Protein AF-A0A6N2HSK6-F1 (afdb_monomer)

Radius of gyration: 40.06 Å; Cα contacts (8 Å, |Δi|>4): 128; chains: 1; bounding box: 129×83×90 Å

Solvent-accessible surface area (backbone atoms only — not comparable to full-atom values): 16349 Å² total; per-residue (Å²): 141,87,81,86,83,86,85,84,79,81,76,81,76,78,78,82,69,88,73,69,85,69,71,49,75,64,56,44,55,63,48,35,19,61,52,49,49,51,52,48,53,32,46,76,72,72,64,64,46,72,64,60,48,44,55,51,14,59,77,55,75,48,53,51,68,56,52,52,48,38,52,53,47,23,71,75,39,62,76,42,37,70,48,46,83,60,76,79,81,75,73,80,72,75,47,76,51,55,50,51,47,31,48,75,49,36,49,37,62,68,59,46,50,51,51,54,53,51,46,57,69,68,50,74,72,86,73,82,71,77,81,82,82,83,88,82,90,79,92,80,90,81,92,82,92,77,81,95,69,82,79,74,79,75,58,96,58,58,47,96,84,77,55,50,61,81,70,41,78,84,54,85,78,68,73,53,67,70,57,48,56,48,24,54,64,69,73,41,54,71,25,59,51,30,26,32,61,63,34,68,69,43,19,50,76,57,39,85,86,71,66,71,74,93,68,61,103,56,59,67,63,70,61,46,57,63,51,51,50,51,54,50,52,51,53,52,50,52,50,50,52,49,27,65,72,71,71,55,78,88,76,80,79,78,80,84,128

Secondary structure (DSSP, 8-state):
------PPPPPPP--S--------HHHHHHTHHHHHHHHHHHHHTT---HHHHHHHHHHTT--HHHHHHHHHHHHH-GGGGGSTT----------HHHHHHHHHTTT-HHHHHHHHHHHHHHS------PPPPP-----------------PPPPTTB-TTS-BGGGS---SSPPPHHHHHHHHHHHS-HHHHHHHHH-HHHHHTT-TT-------TTHHHHHHHHHHHHHHHHHHHHHHHHHHHHT----PPPPP-

Foldseek 3Di:
DDDDDDDDDDDDDDDDDPPDDLDDLVRLQQVQLVLLVVLVVCVVVVNRDLVSLCVSCVSSVHDSVLSVVQNVVCVVPVVCSRGRPPDPPDADACDPLNLLVCLVVLNPLVVSLVVLVVCLVVDDDPPPDDDDDDDDDDDDDDDDDDDDDPDDDPPPQAGPPGDGNVPRDNDVVRDDSVSSVVNCVVRDDPLSSLCSNPNNVRSVVVVPPPDPDPDPPCPCVVPPPVVVVVVVVVVVVVVVVVCVVVVNDDDDDDDDD

Sequence (257 aa):
MNTTPSHTTPTPASAPGEAGPALDAVSLTALRAPAVRHLFTLRAERRLSRVHVHTTAQCLNVSDRTVWRWLAEATTTPATAAAPGARRTGRFEITPELRVLLAYWHGNASAVHRELLDRARQAPAPAISPSPPADTDTDADASASGPAAPSPRPPRNALPGGAPLAAVPLLDPVPSLATFLRAVRRDLTAGERASYRHGPQAARAHDVFATRPRTWRNEVWEADHVQALLCLARRRADVLFAMLRDGTFYEPRPASS

Structure (mmCIF, N/CA/C/O backbone):
data_AF-A0A6N2HSK6-F1
#
_entry.id   AF-A0A6N2HSK6-F1
#
loop_
_atom_site.group_PDB
_atom_site.id
_atom_site.type_symbol
_atom_site.label_atom_id
_atom_site.label_alt_id
_atom_site.label_comp_id
_atom_site.label_asym_id
_atom_site.label_entity_id
_atom_site.label_seq_id
_atom_site.pdbx_PDB_ins_code
_atom_site.Cartn_x
_atom_site.Cartn_y
_atom_site.Cartn_z
_atom_site.occupancy
_atom_site.B_iso_or_equiv
_atom_site.auth_seq_id
_atom_site.auth_comp_id
_atom_site.auth_asym_id
_atom_site.auth_atom_id
_atom_site.pdbx_PDB_model_num
ATOM 1 N N . MET A 1 1 ? -66.047 54.260 3.297 1.00 39.00 1 MET A N 1
ATOM 2 C CA . MET A 1 1 ? -64.775 53.967 2.595 1.00 39.00 1 MET A CA 1
ATOM 3 C C . MET A 1 1 ? -63.774 54.995 3.109 1.00 39.00 1 MET A C 1
ATOM 5 O O . MET A 1 1 ? -63.995 56.161 2.844 1.00 39.00 1 MET A O 1
ATOM 9 N N . ASN A 1 2 ? -62.797 54.733 3.976 1.00 40.28 2 ASN A N 1
ATOM 10 C CA . ASN A 1 2 ? -62.039 53.525 4.301 1.00 40.28 2 ASN A CA 1
ATOM 11 C C . ASN A 1 2 ? -61.838 53.385 5.821 1.00 40.28 2 ASN A C 1
ATOM 13 O O . ASN A 1 2 ? -61.727 54.381 6.529 1.00 40.28 2 ASN A O 1
ATOM 17 N N . THR A 1 3 ? -61.735 52.139 6.278 1.00 42.41 3 THR A N 1
ATOM 18 C CA . THR A 1 3 ? -61.388 51.720 7.642 1.00 42.41 3 THR A CA 1
ATOM 19 C C . THR A 1 3 ? -60.028 51.023 7.578 1.00 42.41 3 THR A C 1
ATOM 21 O O . THR A 1 3 ? -59.852 50.120 6.764 1.00 42.41 3 THR A O 1
ATOM 24 N N . THR A 1 4 ? -59.075 51.412 8.421 1.00 49.78 4 THR A N 1
ATOM 25 C CA . THR A 1 4 ? -57.925 50.569 8.816 1.00 49.78 4 THR A CA 1
ATOM 26 C C . THR A 1 4 ? -58.343 49.794 10.076 1.00 49.78 4 THR A C 1
ATOM 28 O O . THR A 1 4 ? -59.103 50.375 10.858 1.00 49.78 4 THR A O 1
ATOM 31 N N . PRO A 1 5 ? -57.890 48.542 10.338 1.00 55.75 5 PRO A N 1
ATOM 32 C CA . PRO A 1 5 ? -56.518 48.355 10.835 1.00 55.75 5 PRO A CA 1
ATOM 33 C C . PRO A 1 5 ? -55.848 46.962 10.630 1.00 55.75 5 PRO A C 1
ATOM 35 O O . PRO A 1 5 ? -56.478 45.973 10.277 1.00 55.75 5 PRO A O 1
ATOM 38 N N . SER A 1 6 ? -54.545 46.944 10.944 1.00 40.97 6 SER A N 1
ATOM 39 C CA . SER A 1 6 ? -53.727 45.853 11.515 1.00 40.97 6 SER A CA 1
ATOM 40 C C . SER A 1 6 ? -53.599 44.510 10.783 1.00 40.97 6 SER A C 1
ATOM 42 O O . SER A 1 6 ? -54.477 43.657 10.847 1.00 40.97 6 SER A O 1
ATOM 44 N N . HIS A 1 7 ? -52.406 44.253 10.234 1.00 48.91 7 HIS A N 1
ATOM 45 C CA . HIS A 1 7 ? -51.926 42.896 9.970 1.00 48.91 7 HIS A CA 1
ATOM 46 C C . HIS A 1 7 ? -50.997 42.454 11.109 1.00 48.91 7 HIS A C 1
ATOM 48 O O . HIS A 1 7 ? -49.987 43.088 11.405 1.00 48.91 7 HIS A O 1
ATOM 54 N N . THR A 1 8 ? -51.383 41.366 11.768 1.00 51.91 8 THR A N 1
ATOM 55 C CA . THR A 1 8 ? -50.586 40.624 12.744 1.00 51.91 8 THR A CA 1
ATOM 56 C C . THR A 1 8 ? -49.449 39.901 12.028 1.00 51.91 8 THR A C 1
ATOM 58 O O . THR A 1 8 ? -49.698 39.069 11.158 1.00 51.91 8 THR A O 1
ATOM 61 N N . THR A 1 9 ? -48.205 40.172 12.410 1.00 55.78 9 THR A N 1
ATOM 62 C CA . THR A 1 9 ? -47.055 39.360 11.995 1.00 55.78 9 THR A CA 1
ATOM 63 C C . THR A 1 9 ? -46.974 38.121 12.892 1.00 55.78 9 THR A C 1
ATOM 65 O O . THR A 1 9 ? -46.945 38.279 14.114 1.00 55.78 9 THR A O 1
ATOM 68 N N . PRO A 1 10 ? -46.921 36.892 12.354 1.00 50.53 10 PRO A N 1
ATOM 69 C CA . PRO A 1 10 ? -46.629 35.726 13.168 1.00 50.53 10 PRO A CA 1
ATOM 70 C C . PRO A 1 10 ? -45.135 35.692 13.509 1.00 50.53 10 PRO A C 1
ATOM 72 O O . PRO A 1 10 ? -44.268 35.704 12.636 1.00 50.53 10 PRO A O 1
ATOM 75 N N . THR A 1 11 ? -44.859 35.640 14.808 1.00 55.62 11 THR A N 1
ATOM 76 C CA . THR A 1 11 ? -43.581 35.264 15.415 1.00 55.62 11 THR A CA 1
ATOM 77 C C . THR A 1 11 ? -43.041 33.985 14.764 1.00 55.62 11 THR A C 1
ATOM 79 O O . THR A 1 11 ? -43.758 32.979 14.762 1.00 55.62 11 THR A O 1
ATOM 82 N N . PRO A 1 12 ? -41.802 33.952 14.237 1.00 52.62 12 PRO A N 1
ATOM 83 C CA . PRO A 1 12 ? -41.200 32.687 13.856 1.00 52.62 12 PRO A CA 1
ATOM 84 C C . PRO A 1 12 ? -40.973 31.864 15.124 1.00 52.62 12 PRO A C 1
ATOM 86 O O . PRO A 1 12 ? -40.294 32.291 16.059 1.00 52.62 12 PRO A O 1
ATOM 89 N N . ALA A 1 13 ? -41.610 30.697 15.146 1.00 47.62 13 ALA A N 1
ATOM 90 C CA . ALA A 1 13 ? -41.472 29.697 16.183 1.00 47.62 13 ALA A CA 1
ATOM 91 C C . ALA A 1 13 ? -39.991 29.399 16.442 1.00 47.62 13 ALA A C 1
ATOM 93 O O . ALA A 1 13 ? -39.217 29.145 15.516 1.00 47.62 13 ALA A O 1
ATOM 94 N N . SER A 1 14 ? -39.628 29.447 17.722 1.00 47.88 14 SER A N 1
ATOM 95 C CA . SER A 1 14 ? -38.350 29.015 18.263 1.00 47.88 14 SER A CA 1
ATOM 96 C C . SER A 1 14 ? -37.905 27.697 17.631 1.00 47.88 14 SER A C 1
ATOM 98 O O . SER A 1 14 ? -38.621 26.695 17.682 1.00 47.88 14 SER A O 1
ATOM 100 N N . ALA A 1 15 ? -36.711 27.707 17.040 1.00 49.38 15 ALA A N 1
ATOM 101 C CA . ALA A 1 15 ? -36.031 26.494 16.621 1.00 49.38 15 ALA A CA 1
ATOM 102 C C . ALA A 1 15 ? -35.836 25.567 17.840 1.00 49.38 15 ALA A C 1
ATOM 104 O O . ALA A 1 15 ? -35.519 26.049 18.932 1.00 49.38 15 ALA A O 1
ATOM 105 N N . PRO A 1 16 ? -36.033 24.249 17.687 1.00 45.75 16 PRO A N 1
ATOM 106 C CA . PRO A 1 16 ? -35.861 23.311 18.780 1.00 45.75 16 PRO A CA 1
ATOM 107 C C . PRO A 1 16 ? -34.378 23.161 19.127 1.00 45.75 16 PRO A C 1
ATOM 109 O O . PRO A 1 16 ? -33.578 22.759 18.289 1.00 45.75 16 PRO A O 1
ATOM 112 N N . GLY A 1 17 ? -34.065 23.421 20.396 1.00 42.84 17 GLY A N 1
ATOM 113 C CA . GLY A 1 17 ? -33.029 22.722 21.147 1.00 42.84 17 GLY A CA 1
ATOM 114 C C . GLY A 1 17 ? -31.594 23.014 20.734 1.00 42.84 17 GLY A C 1
ATOM 115 O O . GLY A 1 17 ? -31.034 22.359 19.860 1.00 42.84 17 GLY A O 1
ATOM 116 N N . GLU A 1 18 ? -30.955 23.893 21.499 1.00 44.91 18 GLU A N 1
ATOM 117 C CA . GLU A 1 18 ? -29.538 23.757 21.818 1.00 44.91 18 GLU A CA 1
ATOM 118 C C . GLU A 1 18 ? -29.270 22.324 22.311 1.00 44.91 18 GLU A C 1
ATOM 120 O O . GLU A 1 18 ? -29.444 21.988 23.482 1.00 44.91 18 GLU A O 1
ATOM 125 N N . ALA A 1 19 ? -28.878 21.437 21.398 1.00 47.78 19 ALA A N 1
ATOM 126 C CA . ALA A 1 19 ? -28.189 20.220 21.772 1.00 47.78 19 ALA A CA 1
ATOM 127 C C . ALA A 1 19 ? -26.861 20.667 22.395 1.00 47.78 19 ALA A C 1
ATOM 129 O O . ALA A 1 19 ? -26.021 21.252 21.706 1.00 47.78 19 ALA A O 1
ATOM 130 N N . GLY A 1 20 ? -26.701 20.439 23.705 1.00 49.16 20 GLY A N 1
ATOM 131 C CA . GLY A 1 20 ? -25.439 20.644 24.422 1.00 49.16 20 GLY A CA 1
ATOM 132 C C . GLY A 1 20 ? -24.265 19.992 23.683 1.00 49.16 20 GLY A C 1
ATOM 133 O O . GLY A 1 20 ? -24.496 19.159 22.804 1.00 49.16 20 GLY A O 1
ATOM 134 N N . PRO A 1 21 ? -23.012 20.367 23.996 1.00 49.97 21 PRO A N 1
ATOM 135 C CA . PRO A 1 21 ? -21.888 20.204 23.087 1.00 49.97 21 PRO A CA 1
ATOM 136 C C . PRO A 1 21 ? -21.707 18.728 22.741 1.00 49.97 21 PRO A C 1
ATOM 138 O O . PRO A 1 21 ? -21.118 17.956 23.499 1.00 49.97 21 PRO A O 1
ATOM 141 N N . ALA A 1 22 ? -22.232 18.328 21.583 1.00 66.44 22 ALA A N 1
ATOM 142 C CA . ALA A 1 22 ? -21.853 17.084 20.960 1.00 66.44 22 ALA A CA 1
ATOM 143 C C . ALA A 1 22 ? -20.341 17.186 20.794 1.00 66.44 22 ALA A C 1
ATOM 145 O O . ALA A 1 22 ? -19.853 18.131 20.169 1.00 66.44 22 ALA A O 1
ATOM 146 N N . LEU A 1 23 ? -19.614 16.278 21.450 1.00 72.00 23 LEU A N 1
ATOM 147 C CA . LEU A 1 23 ? -18.161 16.216 21.366 1.00 72.00 23 LEU A CA 1
ATOM 148 C C . LEU A 1 23 ? -17.752 16.388 19.903 1.00 72.00 23 LEU A C 1
ATOM 150 O O . LEU A 1 23 ? -18.322 15.754 19.009 1.00 72.00 23 LEU A O 1
ATOM 154 N N . ASP A 1 24 ? -16.796 17.275 19.657 1.00 85.38 24 ASP A N 1
ATOM 155 C CA . ASP A 1 24 ? -16.363 17.570 18.303 1.00 85.38 24 ASP A CA 1
ATOM 156 C C . ASP A 1 24 ? -15.737 16.323 17.652 1.00 85.38 24 ASP A C 1
ATOM 158 O O . ASP A 1 24 ? -15.356 15.344 18.307 1.00 85.38 24 ASP A O 1
ATOM 162 N N . ALA A 1 25 ? -15.623 16.335 16.324 1.00 83.38 25 AL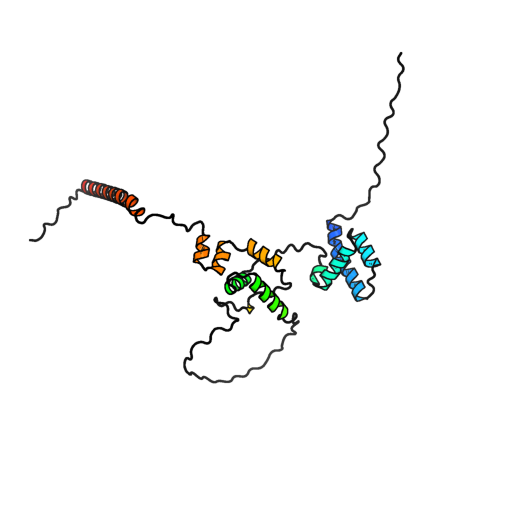A A N 1
ATOM 163 C CA . ALA A 1 25 ? -15.145 15.173 15.578 1.00 83.38 25 ALA A CA 1
ATOM 164 C C . ALA A 1 25 ? -13.732 14.724 16.008 1.00 83.38 25 ALA A C 1
ATOM 166 O O . ALA A 1 25 ? -13.408 13.533 15.917 1.00 83.38 25 ALA A O 1
ATOM 167 N N . VAL A 1 26 ? -12.900 15.656 16.491 1.00 83.69 26 VAL A N 1
ATOM 168 C CA . VAL A 1 26 ? -11.555 15.369 17.002 1.00 83.69 26 VAL A CA 1
ATOM 169 C C . VAL A 1 26 ? -11.638 14.649 18.346 1.00 83.69 26 VAL A C 1
ATOM 171 O O . VAL A 1 26 ? -11.037 13.580 18.475 1.00 83.69 26 VAL A O 1
ATOM 174 N N . SER A 1 27 ? -12.443 15.135 19.297 1.00 85.94 27 SER A N 1
ATOM 175 C CA . SER A 1 27 ? -12.664 14.453 20.582 1.00 85.94 27 SER A CA 1
ATOM 176 C C . SER A 1 27 ? -13.283 13.068 20.398 1.00 85.94 27 SER A C 1
ATOM 178 O O . SER A 1 27 ? -12.793 12.093 20.971 1.00 85.94 27 SER A O 1
ATOM 180 N N . LEU A 1 28 ? -14.290 12.929 19.526 1.00 86.50 28 LEU A N 1
ATOM 181 C CA . LEU A 1 28 ? -14.871 11.622 19.189 1.00 86.50 28 LEU A CA 1
ATOM 182 C C . LEU A 1 28 ? -13.838 10.669 18.581 1.00 86.50 28 LEU A C 1
ATOM 184 O O . LEU A 1 28 ? -13.902 9.465 18.815 1.00 86.50 28 LEU A O 1
ATOM 188 N N . THR A 1 29 ? -12.875 11.182 17.808 1.00 87.19 29 THR A N 1
ATOM 189 C CA . THR A 1 29 ? -11.780 10.378 17.247 1.00 87.19 29 THR A CA 1
ATOM 190 C C . THR A 1 29 ? -10.772 9.970 18.322 1.00 87.19 29 THR A C 1
ATOM 192 O O . THR A 1 29 ? -10.365 8.807 18.349 1.00 87.19 29 THR A O 1
ATOM 195 N N . ALA A 1 30 ? -10.425 10.879 19.236 1.00 86.44 30 ALA A N 1
ATOM 196 C CA . ALA A 1 30 ? -9.527 10.610 20.356 1.00 86.44 30 ALA A CA 1
ATOM 197 C C . ALA A 1 30 ? -10.092 9.540 21.310 1.00 86.44 30 ALA A C 1
ATOM 199 O O . ALA A 1 30 ? -9.347 8.691 21.800 1.00 86.44 30 ALA A O 1
ATOM 200 N N . LEU A 1 31 ? -11.417 9.512 21.508 1.00 92.12 31 LEU A N 1
ATOM 201 C CA . LEU A 1 31 ? -12.100 8.544 22.376 1.00 92.12 31 LEU A CA 1
ATOM 202 C C . LEU A 1 31 ? -12.193 7.120 21.804 1.00 92.12 31 LEU A C 1
ATOM 204 O O . LEU A 1 31 ? -12.449 6.177 22.554 1.00 92.12 31 LEU A O 1
ATOM 208 N N . ARG A 1 32 ? -11.947 6.912 20.503 1.00 93.06 32 ARG A N 1
ATOM 209 C CA . ARG A 1 32 ? -12.046 5.574 19.883 1.00 93.06 32 ARG A CA 1
ATOM 210 C C . ARG A 1 32 ? -11.064 4.584 20.499 1.00 93.06 32 ARG A C 1
ATOM 212 O O . ARG A 1 32 ? -11.436 3.452 20.793 1.00 93.06 32 ARG A O 1
ATOM 219 N N . ALA A 1 33 ? -9.819 5.010 20.697 1.00 90.25 33 ALA A N 1
ATOM 220 C CA . ALA A 1 33 ? -8.755 4.167 21.232 1.00 90.25 33 ALA A CA 1
ATOM 221 C C . ALA A 1 33 ? -9.030 3.678 22.669 1.00 90.25 33 ALA A C 1
ATOM 223 O O . ALA A 1 33 ? -9.017 2.462 22.877 1.00 90.25 33 ALA A O 1
ATOM 224 N N . PRO A 1 34 ? -9.320 4.545 23.663 1.00 94.69 34 PRO A N 1
ATOM 225 C CA . PRO A 1 34 ? -9.646 4.086 25.013 1.00 94.69 34 PRO A CA 1
ATOM 226 C C . PRO A 1 34 ? -10.929 3.245 25.056 1.00 94.69 34 PRO A C 1
ATOM 228 O O . PRO A 1 34 ? -10.959 2.238 25.762 1.00 94.69 34 PRO A O 1
ATOM 231 N N . ALA A 1 35 ? -11.946 3.576 24.252 1.00 93.31 35 ALA A N 1
ATOM 232 C CA . ALA A 1 35 ? -13.170 2.782 24.167 1.00 93.31 35 ALA A CA 1
ATOM 233 C C . ALA A 1 35 ? -12.906 1.349 23.667 1.00 93.31 35 ALA A C 1
ATOM 235 O O . ALA A 1 35 ? -13.360 0.380 24.274 1.00 93.31 35 ALA A O 1
ATOM 236 N N . VAL A 1 36 ? 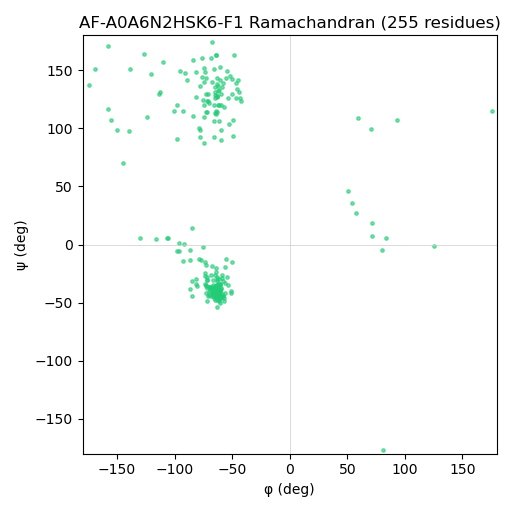-12.118 1.187 22.597 1.00 92.69 36 VAL A N 1
ATOM 237 C CA . VAL A 1 36 ? -11.753 -0.144 22.085 1.00 92.69 36 VAL A CA 1
ATOM 238 C C . VAL A 1 36 ? -10.883 -0.910 23.083 1.00 92.69 36 VAL A C 1
ATOM 240 O O . VAL A 1 36 ? -11.125 -2.098 23.285 1.00 92.69 36 VAL A O 1
ATOM 243 N N . ARG A 1 37 ? -9.933 -0.256 23.768 1.00 91.81 37 ARG A N 1
ATOM 244 C CA . ARG A 1 37 ? -9.144 -0.896 24.840 1.00 91.81 37 ARG A CA 1
ATOM 245 C C . ARG A 1 37 ? -10.038 -1.434 25.956 1.00 91.81 37 ARG A C 1
ATOM 247 O O . ARG A 1 37 ? -9.867 -2.581 26.351 1.00 91.81 37 ARG A O 1
ATOM 254 N N . HIS A 1 38 ? -11.026 -0.657 26.397 1.00 93.62 38 HIS A N 1
ATOM 255 C CA . HIS A 1 38 ? -11.978 -1.094 27.418 1.00 93.62 38 HIS A CA 1
ATOM 256 C C . HIS A 1 38 ? -12.798 -2.317 26.971 1.00 93.62 38 HIS A C 1
ATOM 258 O O . HIS A 1 38 ? -12.945 -3.279 27.725 1.00 93.62 38 HIS A O 1
ATOM 264 N N . LEU A 1 39 ? -13.266 -2.342 25.718 1.00 94.25 39 LEU A N 1
ATOM 265 C CA . LEU A 1 39 ? -13.949 -3.515 25.158 1.00 94.25 39 LEU A CA 1
ATOM 266 C C . LEU A 1 39 ? -13.039 -4.757 25.095 1.00 94.25 39 LEU A C 1
ATOM 268 O O . LEU A 1 39 ? -13.523 -5.873 25.292 1.00 94.25 39 LEU A O 1
ATOM 272 N N . PHE A 1 40 ? -11.733 -4.589 24.859 1.00 92.44 40 PHE A N 1
ATOM 273 C CA . PHE A 1 40 ? -10.763 -5.686 24.956 1.00 92.44 40 PHE A CA 1
ATOM 274 C C . PHE A 1 40 ? -10.575 -6.178 26.389 1.00 92.44 40 PHE A C 1
ATOM 276 O O . PHE A 1 40 ? -10.535 -7.390 26.589 1.00 92.44 40 PHE A O 1
ATOM 283 N N . THR A 1 41 ? -10.523 -5.280 27.376 1.00 93.69 41 THR A N 1
ATOM 284 C CA . THR A 1 41 ? -10.494 -5.655 28.798 1.00 93.69 41 THR A CA 1
ATOM 285 C C . THR A 1 41 ? -11.716 -6.503 29.156 1.00 93.69 41 THR A C 1
ATOM 287 O O . THR A 1 41 ? -11.572 -7.621 29.646 1.00 93.69 41 THR A O 1
ATOM 290 N N . LEU A 1 42 ? -12.918 -6.058 28.770 1.00 94.56 42 LEU A N 1
ATOM 291 C CA . LEU A 1 42 ? -14.157 -6.823 28.968 1.00 94.56 42 LEU A CA 1
ATOM 292 C C . LEU A 1 42 ? -14.143 -8.175 28.241 1.00 94.56 42 LEU A C 1
ATOM 294 O O . LEU A 1 42 ? -14.714 -9.153 28.725 1.00 94.56 42 LEU A O 1
ATOM 298 N N . ARG A 1 43 ? -13.506 -8.256 27.067 1.00 92.88 43 ARG A N 1
ATOM 299 C CA . ARG A 1 43 ? -13.350 -9.512 26.321 1.00 92.88 43 ARG A CA 1
ATOM 300 C C . ARG A 1 43 ? -12.385 -10.472 27.012 1.00 92.88 43 ARG A C 1
ATOM 302 O O . ARG A 1 43 ? -12.681 -11.664 27.055 1.00 92.88 43 ARG A O 1
ATOM 309 N N . ALA A 1 44 ? -11.276 -9.971 27.550 1.00 91.19 44 ALA A N 1
ATOM 310 C CA . ALA A 1 44 ? -10.303 -10.764 28.299 1.00 91.19 44 ALA A CA 1
ATOM 311 C C . ALA A 1 44 ? -10.936 -11.378 29.560 1.00 91.19 44 ALA A C 1
ATOM 313 O O . ALA A 1 44 ? -10.731 -12.554 29.846 1.00 91.19 44 ALA A O 1
ATOM 314 N N . GLU A 1 45 ? -11.808 -10.626 30.232 1.00 96.00 45 GLU A N 1
ATOM 315 C CA . GLU A 1 45 ? -12.604 -11.088 31.378 1.00 96.00 45 GLU A CA 1
ATOM 316 C C . GLU A 1 45 ? -13.791 -11.995 30.991 1.00 96.00 45 GLU A C 1
ATOM 318 O O . GLU A 1 45 ? -14.526 -12.459 31.860 1.00 96.00 45 GLU A O 1
ATOM 323 N N . ARG A 1 46 ? -14.015 -12.247 29.692 1.00 93.50 46 ARG A N 1
ATOM 324 C CA . ARG A 1 46 ? -15.186 -12.960 29.139 1.00 93.50 46 ARG A CA 1
ATOM 325 C C . ARG A 1 46 ? -16.546 -12.327 29.490 1.00 93.50 46 ARG A C 1
ATOM 327 O O . ARG A 1 46 ? -17.567 -13.008 29.484 1.00 93.50 46 ARG A O 1
ATOM 334 N N . ARG A 1 47 ? -16.582 -11.013 29.734 1.00 95.00 47 ARG A N 1
ATOM 335 C CA . ARG A 1 47 ? -17.785 -10.219 30.066 1.00 95.00 47 ARG A CA 1
ATOM 336 C C . ARG A 1 47 ? -18.277 -9.330 28.921 1.00 95.00 47 ARG A C 1
ATOM 338 O O . ARG A 1 47 ? -19.181 -8.513 29.105 1.00 95.00 47 ARG A O 1
ATOM 345 N N . LEU A 1 48 ? -17.681 -9.438 27.735 1.00 93.44 48 LEU A N 1
ATOM 346 C CA . LEU A 1 48 ? -18.100 -8.658 26.574 1.00 93.44 48 LEU A CA 1
ATOM 347 C C . LEU A 1 48 ? -19.522 -9.059 26.149 1.00 93.44 48 LEU A C 1
ATOM 349 O O . LEU A 1 48 ? -19.749 -10.160 25.656 1.00 93.44 48 LEU A O 1
ATOM 353 N N . SER A 1 49 ? -20.463 -8.132 26.307 1.00 94.06 49 SER A N 1
ATOM 354 C CA . SER A 1 49 ? -21.857 -8.274 25.889 1.00 94.06 49 SER A CA 1
ATOM 355 C C . SER A 1 49 ? -22.156 -7.361 24.701 1.00 94.06 49 SER A C 1
ATOM 357 O O . SER A 1 49 ? -21.508 -6.328 24.510 1.00 94.06 49 SER A O 1
ATOM 359 N N . ARG A 1 50 ? -23.195 -7.708 23.931 1.00 94.56 50 ARG A N 1
ATOM 360 C CA . ARG A 1 50 ? -23.749 -6.854 22.869 1.00 94.56 50 ARG A CA 1
ATOM 361 C C . ARG A 1 50 ? -24.157 -5.478 23.401 1.00 94.56 50 ARG A C 1
ATOM 363 O O . ARG A 1 50 ? -23.992 -4.498 22.688 1.00 94.56 50 ARG A O 1
ATOM 370 N N . VAL A 1 51 ? -24.617 -5.403 24.652 1.00 95.56 51 VAL A N 1
ATOM 371 C CA . VAL A 1 51 ? -24.980 -4.138 25.313 1.00 95.56 51 VAL A CA 1
ATOM 372 C C . VAL A 1 51 ? -23.772 -3.208 25.414 1.00 95.56 51 VAL A C 1
ATOM 374 O O . VAL A 1 51 ? -23.870 -2.058 25.010 1.00 95.56 51 VAL A O 1
ATOM 377 N N . HIS A 1 52 ? -22.609 -3.709 25.845 1.00 95.00 52 HIS A N 1
ATOM 378 C CA . HIS A 1 52 ? -21.390 -2.895 25.947 1.00 95.00 52 HIS A CA 1
ATOM 379 C C . HIS A 1 52 ? -20.966 -2.327 24.585 1.00 95.00 52 HIS A C 1
ATOM 381 O O . HIS A 1 52 ? -20.585 -1.159 24.482 1.00 95.00 52 HIS A O 1
ATOM 387 N N . VAL A 1 53 ? -21.073 -3.135 23.523 1.00 95.88 53 VAL A N 1
ATOM 388 C CA . VAL A 1 53 ? -20.768 -2.695 22.153 1.00 95.88 53 VAL A CA 1
ATOM 389 C C . VAL A 1 53 ? -21.765 -1.641 21.680 1.00 95.88 53 VAL A C 1
ATOM 391 O O . VAL A 1 53 ? -21.344 -0.634 21.115 1.00 95.88 53 VAL A O 1
ATOM 394 N N . HIS A 1 54 ? -23.051 -1.833 21.964 1.00 95.56 54 HIS A N 1
ATOM 395 C CA . HIS A 1 54 ? -24.106 -0.903 21.584 1.00 95.56 54 HIS A CA 1
ATOM 396 C C . HIS A 1 54 ? -23.974 0.451 22.290 1.00 95.56 54 HIS A C 1
ATOM 398 O O . HIS A 1 54 ? -23.975 1.486 21.629 1.00 95.56 54 HIS A O 1
ATOM 404 N N . THR A 1 55 ? -23.760 0.461 23.610 1.00 95.06 55 THR A N 1
ATOM 405 C CA . THR A 1 55 ? -23.511 1.692 24.378 1.00 95.06 55 THR A CA 1
ATOM 406 C C . THR A 1 55 ? -22.284 2.434 23.846 1.00 95.06 55 THR A C 1
ATOM 408 O O . THR A 1 55 ? -22.343 3.635 23.606 1.00 95.06 55 THR A O 1
ATOM 411 N N . THR A 1 56 ? -21.188 1.720 23.568 1.00 94.31 56 THR A N 1
ATOM 412 C CA . THR A 1 56 ? -19.975 2.329 22.995 1.00 94.31 56 THR A CA 1
ATOM 413 C C . THR A 1 56 ? -20.232 2.918 21.605 1.00 94.31 56 THR A C 1
ATOM 415 O O . THR A 1 56 ? -19.751 4.006 21.290 1.00 94.31 56 THR A O 1
ATOM 418 N N . ALA A 1 57 ? -20.995 2.210 20.769 1.00 92.88 57 ALA A N 1
ATOM 419 C CA . ALA A 1 57 ? -21.366 2.653 19.432 1.00 92.88 57 ALA A CA 1
ATOM 420 C C . ALA A 1 57 ? -22.196 3.948 19.481 1.00 92.88 57 ALA A C 1
ATOM 422 O O . ALA A 1 57 ? -21.877 4.901 18.769 1.00 92.88 57 ALA A O 1
ATOM 423 N N . GLN A 1 58 ? -23.176 4.017 20.389 1.00 91.75 58 GLN A N 1
ATOM 424 C CA . GLN A 1 58 ? -23.966 5.222 20.645 1.00 91.75 58 GLN A CA 1
ATOM 425 C C . GLN A 1 58 ? -23.092 6.390 21.129 1.00 91.75 58 GLN A C 1
ATOM 427 O O . GLN A 1 58 ? -23.160 7.471 20.548 1.00 91.75 58 GLN A O 1
ATOM 432 N N . CYS A 1 59 ? -22.218 6.178 22.123 1.00 90.31 59 CYS A N 1
ATOM 433 C CA . CYS A 1 59 ? -21.336 7.228 22.652 1.00 90.31 59 CYS A CA 1
ATOM 434 C C . CYS A 1 59 ? -20.380 7.803 21.596 1.00 90.31 59 CYS A C 1
ATOM 436 O O . CYS A 1 59 ? -20.065 8.989 21.626 1.00 90.31 59 CYS A O 1
ATOM 438 N N . LEU A 1 60 ? -19.908 6.968 20.666 1.00 90.06 60 LEU A N 1
ATOM 439 C CA . LEU A 1 60 ? -18.989 7.374 19.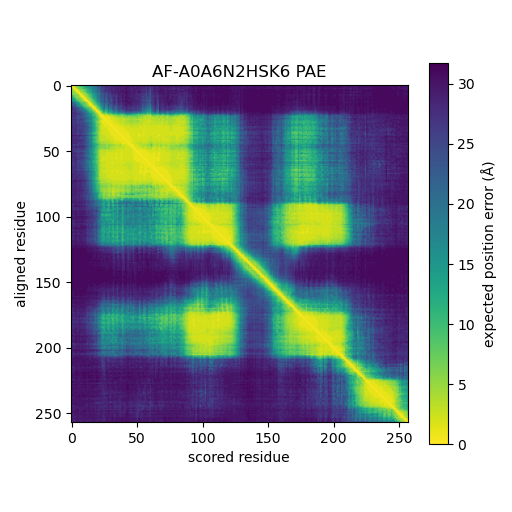598 1.00 90.06 60 LEU A CA 1
ATOM 440 C C . LEU A 1 60 ? -19.702 7.809 18.308 1.00 90.06 60 LEU A C 1
ATOM 442 O O . LEU A 1 60 ? -19.023 8.131 17.331 1.00 90.06 60 LEU A O 1
ATOM 446 N N . ASN A 1 61 ? -21.039 7.794 18.286 1.00 91.00 61 ASN A N 1
ATOM 447 C CA . ASN A 1 61 ? -21.868 8.054 17.109 1.00 91.00 61 ASN A CA 1
ATOM 448 C C . ASN A 1 61 ? -21.444 7.220 15.876 1.00 91.00 61 ASN A C 1
ATOM 450 O O . ASN A 1 61 ? -21.273 7.724 14.764 1.00 91.00 61 ASN A O 1
ATOM 454 N N . VAL A 1 62 ? -21.214 5.919 16.083 1.00 93.50 62 VAL A N 1
ATOM 455 C CA . VAL A 1 62 ? -20.888 4.938 15.036 1.00 93.50 62 VAL A CA 1
ATOM 456 C C . VAL A 1 62 ? -21.850 3.754 15.101 1.00 93.50 62 VAL A C 1
ATOM 458 O O . VAL A 1 62 ? -22.516 3.532 16.101 1.00 93.50 62 VAL A O 1
ATOM 461 N N . SER A 1 63 ? -21.914 2.946 14.042 1.00 95.00 63 SER A N 1
ATOM 462 C CA . SER A 1 63 ? -22.720 1.717 14.067 1.00 95.00 63 SER A CA 1
ATOM 463 C C . SER A 1 63 ? -22.072 0.606 14.907 1.00 95.00 63 SER A C 1
ATOM 465 O O . SER A 1 63 ? -20.843 0.482 14.922 1.00 95.00 63 SER A O 1
ATOM 467 N N . A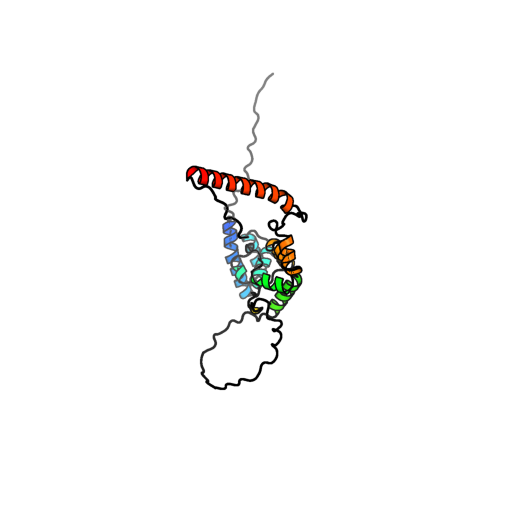SP A 1 64 ? -22.877 -0.289 15.491 1.00 95.69 64 ASP A N 1
ATOM 468 C CA . ASP A 1 64 ? -22.394 -1.520 16.140 1.00 95.69 64 ASP A CA 1
ATOM 469 C C . ASP A 1 64 ? -21.461 -2.329 15.219 1.00 95.69 64 ASP A C 1
ATOM 471 O O . ASP A 1 64 ? -20.425 -2.840 15.646 1.00 95.69 64 ASP A O 1
ATOM 475 N N . ARG A 1 65 ? -21.785 -2.402 13.917 1.00 95.69 65 ARG A N 1
ATOM 476 C CA . ARG A 1 65 ? -20.961 -3.071 12.894 1.00 95.69 65 ARG A CA 1
ATOM 477 C C . ARG A 1 65 ? -19.563 -2.459 12.797 1.00 95.69 65 ARG A C 1
ATOM 479 O O . ARG A 1 65 ? -18.592 -3.183 12.585 1.00 95.69 65 ARG A O 1
ATOM 486 N N . THR A 1 66 ? -19.451 -1.140 12.945 1.00 95.00 66 THR A N 1
ATOM 487 C CA . THR A 1 66 ? -18.170 -0.426 12.921 1.00 95.00 66 THR A CA 1
ATOM 488 C C . THR A 1 66 ? -17.309 -0.805 14.120 1.00 95.00 66 THR A C 1
ATOM 490 O O . THR A 1 66 ? -16.125 -1.083 13.937 1.00 95.00 66 THR A O 1
ATOM 493 N N . VAL A 1 67 ? -17.903 -0.880 15.313 1.00 94.62 67 VAL A N 1
ATOM 494 C CA . VAL A 1 67 ? -17.196 -1.288 16.535 1.00 94.62 67 VAL A CA 1
ATOM 495 C C . VAL A 1 67 ? -16.748 -2.747 16.439 1.00 94.62 67 VAL A C 1
ATOM 497 O O . VAL A 1 67 ? -15.587 -3.050 16.706 1.00 94.62 67 VAL A O 1
ATOM 500 N N . TRP A 1 68 ? -17.609 -3.649 15.958 1.00 95.38 68 TRP A N 1
ATOM 501 C CA . TRP A 1 68 ? -17.227 -5.045 15.714 1.00 95.38 68 TRP A CA 1
ATOM 502 C C . TRP A 1 68 ? -16.104 -5.186 14.689 1.00 95.38 68 TRP A C 1
ATOM 504 O O . TRP A 1 68 ? -15.193 -5.988 14.886 1.00 95.38 68 TRP A O 1
ATOM 514 N N . ARG A 1 69 ? -16.125 -4.382 13.620 1.00 93.62 69 ARG A N 1
ATOM 515 C CA . ARG A 1 69 ? -15.028 -4.331 12.648 1.00 93.62 69 ARG A CA 1
ATOM 516 C C . ARG A 1 69 ? -13.720 -3.894 13.308 1.00 93.62 69 ARG A C 1
ATOM 518 O O . ARG A 1 69 ? -12.698 -4.512 13.041 1.00 93.62 69 ARG A O 1
ATOM 525 N N . TRP A 1 70 ? -13.742 -2.875 14.169 1.00 93.81 70 TRP A N 1
ATOM 526 C CA . TRP A 1 70 ? -12.551 -2.445 14.910 1.00 93.81 70 TRP A CA 1
ATOM 527 C C . TRP A 1 70 ? -12.027 -3.533 15.843 1.00 93.81 70 TRP A C 1
ATOM 529 O O . TRP A 1 70 ? -10.825 -3.767 15.873 1.00 93.81 70 TRP A O 1
ATOM 539 N N . LEU A 1 71 ? -12.910 -4.239 16.555 1.00 92.12 71 LEU A N 1
ATOM 540 C CA . LEU A 1 71 ? -12.517 -5.367 17.402 1.00 92.12 71 LEU A CA 1
ATOM 541 C C . LEU A 1 71 ? -11.902 -6.508 16.582 1.00 92.12 71 LEU A C 1
ATOM 5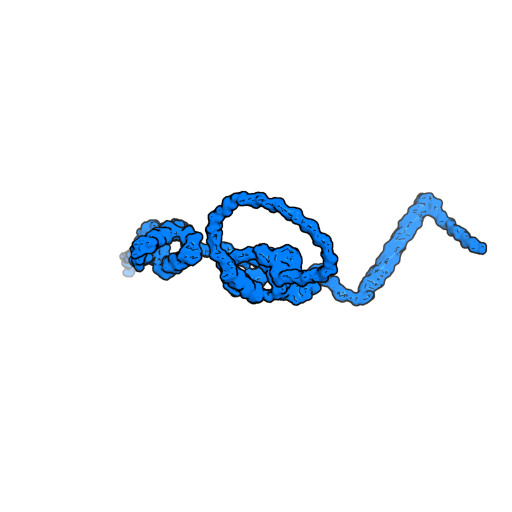43 O O . LEU A 1 71 ? -10.896 -7.078 16.997 1.00 92.12 71 LEU A O 1
ATOM 547 N N . ALA A 1 72 ? -12.466 -6.831 15.416 1.00 89.62 72 ALA A N 1
ATOM 548 C CA . ALA A 1 72 ? -11.914 -7.846 14.519 1.00 89.62 72 ALA A CA 1
ATOM 549 C C . ALA A 1 72 ? -10.535 -7.438 13.968 1.00 89.62 72 ALA A C 1
ATOM 551 O O . ALA A 1 72 ? -9.601 -8.242 13.970 1.00 89.62 72 ALA A O 1
ATOM 552 N N . GLU A 1 73 ? -10.385 -6.177 13.555 1.00 84.75 73 GLU A N 1
ATOM 553 C CA . GLU A 1 73 ? -9.119 -5.631 13.056 1.00 84.75 73 GLU A CA 1
ATOM 554 C C . GLU A 1 73 ? -8.043 -5.628 14.147 1.00 84.75 73 GLU A C 1
ATOM 556 O O . GLU A 1 73 ? -6.943 -6.121 13.920 1.00 84.75 73 GLU A O 1
ATOM 561 N N . ALA A 1 74 ? -8.385 -5.192 15.358 1.00 85.50 74 ALA A N 1
ATOM 562 C CA . ALA A 1 74 ? -7.485 -5.195 16.505 1.00 85.50 74 ALA A CA 1
ATOM 563 C C . ALA A 1 74 ? -7.144 -6.602 17.016 1.00 85.50 74 ALA A C 1
ATOM 565 O O . ALA A 1 74 ? -6.068 -6.799 17.569 1.00 85.50 74 ALA A O 1
ATOM 566 N N . THR A 1 75 ? -8.016 -7.593 16.798 1.00 85.38 75 THR A N 1
ATOM 567 C CA . THR A 1 75 ? -7.689 -9.003 17.076 1.00 85.38 75 THR A CA 1
ATOM 568 C C . THR A 1 75 ? -6.649 -9.527 16.081 1.00 85.38 75 THR A C 1
ATOM 570 O O . THR A 1 75 ? -5.779 -10.305 16.452 1.00 85.38 75 THR A O 1
ATOM 573 N N . THR A 1 76 ? -6.728 -9.090 14.822 1.00 81.88 76 THR A N 1
ATOM 574 C CA . THR A 1 76 ? -5.814 -9.517 13.749 1.00 81.88 76 THR A CA 1
ATOM 575 C C . THR A 1 76 ? -4.485 -8.762 13.802 1.00 81.88 76 THR A C 1
ATOM 577 O O . THR A 1 76 ? -3.432 -9.311 13.503 1.00 81.88 76 THR A O 1
ATOM 580 N N . THR A 1 77 ? -4.518 -7.482 14.169 1.00 81.88 77 THR A N 1
ATOM 581 C CA . THR A 1 77 ? -3.351 -6.601 14.210 1.00 81.88 77 THR A CA 1
ATOM 582 C C . THR A 1 77 ? -3.437 -5.722 15.461 1.00 81.88 77 THR A C 1
ATOM 584 O O . THR A 1 77 ? -4.103 -4.681 15.424 1.00 81.88 77 THR A O 1
ATOM 587 N N . PRO A 1 78 ? -2.757 -6.078 16.566 1.00 80.06 78 PRO A N 1
ATOM 588 C CA . PRO A 1 78 ? -2.948 -5.422 17.864 1.00 80.06 78 PRO A CA 1
ATOM 589 C C . PRO A 1 78 ? -2.610 -3.924 17.844 1.00 80.06 78 PRO A C 1
ATOM 591 O O . PRO A 1 78 ? -3.262 -3.133 18.524 1.00 80.06 78 PRO A O 1
ATOM 594 N N . ALA A 1 79 ? -1.674 -3.497 16.988 1.00 78.06 79 ALA A N 1
ATOM 595 C CA . ALA A 1 79 ? -1.327 -2.085 16.802 1.00 78.06 79 ALA A CA 1
ATOM 596 C C . ALA A 1 79 ? -2.519 -1.205 16.360 1.00 78.06 79 ALA A C 1
ATOM 598 O O . ALA A 1 79 ? -2.555 -0.012 16.660 1.00 78.06 79 ALA A O 1
ATOM 599 N N . THR A 1 80 ? -3.530 -1.773 15.691 1.00 79.69 80 THR A N 1
ATOM 600 C CA . THR A 1 80 ? -4.712 -1.021 15.225 1.00 79.69 80 THR A CA 1
ATOM 601 C C . THR A 1 80 ? -5.660 -0.615 16.357 1.00 79.69 80 THR A C 1
ATOM 603 O O . THR A 1 80 ? -6.428 0.335 16.196 1.00 79.69 80 THR A O 1
ATOM 606 N N . ALA A 1 81 ? -5.556 -1.239 17.538 1.00 81.94 81 ALA A N 1
ATOM 607 C CA . ALA A 1 81 ? -6.311 -0.837 18.727 1.00 81.94 81 ALA A CA 1
ATOM 608 C C . ALA A 1 81 ? -5.945 0.578 19.216 1.00 81.94 81 ALA A C 1
ATOM 610 O O . ALA A 1 81 ? -6.744 1.229 19.888 1.00 81.94 81 ALA A O 1
ATOM 611 N N . ALA A 1 82 ? -4.745 1.068 18.879 1.00 81.88 82 ALA A N 1
ATOM 612 C CA . ALA A 1 82 ? -4.296 2.409 19.243 1.00 81.88 82 ALA A CA 1
ATOM 613 C C . ALA A 1 82 ? -4.983 3.518 18.431 1.00 81.88 82 ALA A C 1
ATOM 615 O O . ALA A 1 82 ? -5.083 4.639 18.919 1.00 81.88 82 ALA A O 1
ATOM 616 N N . ALA A 1 83 ? -5.480 3.213 17.228 1.00 79.88 83 ALA A N 1
ATOM 617 C CA . ALA A 1 83 ? -6.178 4.172 16.374 1.00 79.88 83 ALA A CA 1
ATOM 618 C C . ALA A 1 83 ? -7.324 3.496 15.590 1.00 79.88 83 ALA A C 1
ATOM 620 O O . ALA A 1 83 ? -7.245 3.338 14.366 1.00 79.88 83 ALA A O 1
ATOM 621 N N . PRO A 1 84 ? -8.413 3.086 16.270 1.00 82.38 84 PRO A N 1
ATOM 622 C CA . PRO A 1 84 ? -9.495 2.342 15.638 1.00 82.38 84 PRO A CA 1
ATOM 623 C C . PRO A 1 84 ? -10.192 3.167 14.558 1.00 82.38 84 PRO A C 1
ATOM 625 O O . PRO A 1 84 ? -10.625 4.301 14.782 1.00 82.38 84 PRO A O 1
ATOM 628 N N . GLY A 1 85 ? -10.303 2.596 13.359 1.00 75.50 85 GLY A N 1
ATOM 629 C CA . GLY A 1 85 ? -10.938 3.265 12.225 1.00 75.50 85 GLY A CA 1
ATOM 630 C C . GLY A 1 85 ? -10.137 4.419 11.628 1.00 75.50 85 GLY A C 1
ATOM 631 O O . GLY A 1 85 ? -10.664 5.103 10.748 1.00 75.50 85 GLY A O 1
ATOM 632 N N . ALA A 1 86 ? -8.890 4.633 12.059 1.00 76.25 86 ALA A N 1
ATOM 633 C CA . ALA A 1 86 ? -7.979 5.495 11.327 1.00 76.25 86 ALA A CA 1
ATOM 634 C C . ALA A 1 86 ? -7.793 4.926 9.917 1.00 76.25 86 ALA A C 1
ATOM 636 O O . ALA A 1 86 ? -7.521 3.737 9.728 1.00 76.25 86 ALA A O 1
ATOM 637 N N . ARG A 1 87 ? -7.967 5.775 8.900 1.00 64.81 87 ARG A N 1
ATOM 638 C CA . ARG A 1 87 ? -7.619 5.382 7.534 1.00 64.81 87 ARG A CA 1
ATOM 639 C C . ARG A 1 87 ? -6.116 5.129 7.523 1.00 64.81 87 ARG A C 1
ATOM 641 O O . ARG A 1 87 ? -5.359 6.000 7.937 1.00 64.81 87 ARG A O 1
ATOM 648 N N . ARG A 1 88 ? -5.687 3.955 7.055 1.00 65.19 88 ARG A N 1
ATOM 649 C CA . ARG A 1 88 ? -4.262 3.675 6.853 1.00 65.19 88 ARG A CA 1
ATOM 650 C C . ARG A 1 88 ? -3.739 4.668 5.814 1.00 65.19 88 ARG A C 1
ATOM 652 O O . ARG A 1 88 ? -4.088 4.578 4.641 1.00 65.19 88 ARG A O 1
ATOM 659 N N . THR A 1 89 ? -2.976 5.657 6.269 1.00 54.59 89 THR A N 1
ATOM 660 C CA . THR A 1 89 ? -2.400 6.719 5.431 1.00 54.59 89 THR A CA 1
ATOM 661 C C . THR A 1 89 ? -1.153 6.248 4.678 1.00 54.59 89 THR A C 1
ATOM 663 O O . THR A 1 89 ? -0.728 6.902 3.728 1.00 54.59 89 THR A O 1
ATOM 666 N N . GLY A 1 90 ? -0.599 5.086 5.044 1.00 67.06 90 GLY A N 1
ATOM 667 C CA . GLY A 1 90 ? 0.480 4.427 4.315 1.00 67.06 90 GLY A CA 1
ATOM 668 C C . GLY A 1 90 ? -0.029 3.786 3.027 1.00 67.06 90 GLY A C 1
ATOM 669 O O . GLY A 1 90 ? -0.751 2.787 3.059 1.00 67.06 90 GLY A O 1
ATO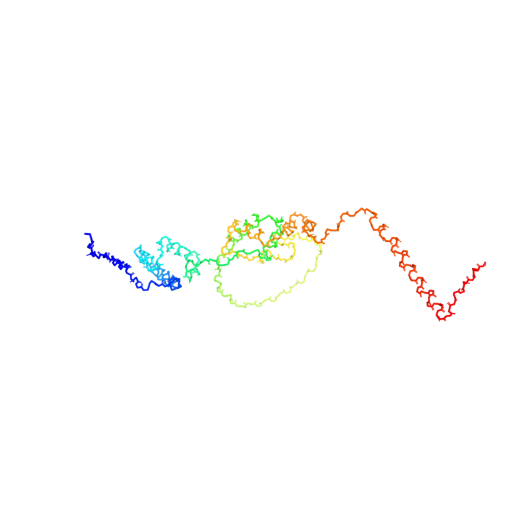M 670 N N . ARG A 1 91 ? 0.349 4.353 1.881 1.00 79.25 91 ARG A N 1
ATOM 671 C CA . ARG A 1 91 ? 0.161 3.702 0.579 1.00 79.25 91 ARG A CA 1
ATOM 672 C C . ARG A 1 91 ? 1.215 2.608 0.407 1.00 79.25 91 ARG A C 1
ATOM 674 O O . ARG A 1 91 ? 2.355 2.791 0.811 1.00 79.25 91 ARG A O 1
ATOM 681 N N . PHE A 1 92 ? 0.848 1.498 -0.227 1.00 83.94 92 PHE A N 1
ATOM 682 C CA . PHE A 1 92 ? 1.829 0.487 -0.615 1.00 83.94 92 PHE A CA 1
ATOM 683 C C . PHE A 1 92 ? 2.684 1.021 -1.770 1.00 83.94 92 PHE A C 1
ATOM 685 O O . PHE A 1 92 ? 2.124 1.522 -2.752 1.00 83.94 92 PHE A O 1
ATOM 692 N N . GLU A 1 93 ? 4.005 0.939 -1.634 1.00 87.38 93 GLU A N 1
ATOM 693 C CA . GLU A 1 93 ? 4.987 1.402 -2.617 1.00 87.38 93 GLU A CA 1
ATOM 694 C C . GLU A 1 93 ? 5.871 0.252 -3.084 1.00 87.38 93 GLU A C 1
ATOM 696 O O . GLU A 1 93 ? 6.177 -0.664 -2.319 1.00 87.38 93 GLU A O 1
ATOM 701 N N . ILE A 1 94 ? 6.291 0.304 -4.346 1.00 89.75 94 ILE A N 1
ATOM 702 C CA . ILE A 1 94 ? 7.260 -0.654 -4.874 1.00 89.75 94 ILE A CA 1
ATOM 703 C C . ILE A 1 94 ? 8.670 -0.256 -4.425 1.00 89.75 94 ILE A C 1
ATOM 705 O O . ILE A 1 94 ? 9.299 0.623 -5.019 1.00 89.75 94 ILE A O 1
ATOM 709 N N . THR A 1 95 ? 9.163 -0.933 -3.387 1.00 88.38 95 THR A N 1
ATOM 710 C CA . THR A 1 95 ? 10.511 -0.737 -2.839 1.00 88.38 95 THR A CA 1
ATOM 711 C C . THR A 1 95 ? 11.607 -1.216 -3.807 1.00 88.38 95 THR A C 1
ATOM 713 O O . THR A 1 95 ? 11.324 -2.017 -4.711 1.00 88.38 95 THR A O 1
ATOM 716 N N . PRO A 1 96 ? 12.868 -0.763 -3.653 1.00 84.06 96 PRO A N 1
ATOM 717 C CA . PRO A 1 96 ? 13.989 -1.226 -4.476 1.00 84.06 96 PRO A CA 1
ATOM 718 C C . PRO A 1 96 ? 14.144 -2.752 -4.497 1.00 84.06 96 PRO A C 1
ATOM 720 O O . PRO A 1 96 ? 14.440 -3.335 -5.536 1.00 84.06 96 PRO A O 1
ATOM 723 N N . GLU A 1 97 ? 13.853 -3.428 -3.393 1.00 83.62 97 GLU A N 1
ATOM 724 C CA . GLU A 1 97 ? 13.948 -4.884 -3.285 1.00 83.62 97 GLU A CA 1
ATOM 725 C C . GLU A 1 97 ? 12.833 -5.575 -4.088 1.00 83.62 97 GLU A C 1
ATOM 727 O O . GLU A 1 97 ? 13.065 -6.578 -4.766 1.00 83.62 97 GLU A O 1
ATOM 732 N N . LEU A 1 98 ? 11.622 -5.004 -4.102 1.00 89.44 98 LEU A N 1
ATOM 733 C CA . LEU A 1 98 ? 10.530 -5.486 -4.954 1.00 89.44 98 LEU A CA 1
ATOM 734 C C . LEU A 1 98 ? 10.825 -5.271 -6.446 1.00 89.44 98 LEU A C 1
ATOM 736 O O . LEU A 1 98 ? 10.400 -6.076 -7.277 1.00 89.44 98 LEU A O 1
ATOM 740 N N . ARG A 1 99 ? 11.587 -4.226 -6.798 1.00 90.56 99 ARG A N 1
ATOM 741 C CA . ARG A 1 99 ? 12.079 -4.009 -8.171 1.00 90.56 99 ARG A CA 1
ATOM 742 C C . ARG A 1 99 ? 13.040 -5.115 -8.612 1.00 90.56 99 ARG A C 1
ATOM 744 O O . ARG A 1 99 ? 13.001 -5.518 -9.772 1.00 90.56 99 ARG A O 1
ATOM 751 N N . VAL A 1 100 ? 13.844 -5.654 -7.696 1.00 87.56 100 VAL A N 1
ATOM 752 C CA . VAL A 1 100 ? 14.731 -6.794 -7.974 1.00 87.56 100 VAL A CA 1
ATOM 753 C C . VAL A 1 100 ? 13.925 -8.070 -8.255 1.00 87.56 100 VAL A C 1
ATOM 755 O O . VAL A 1 100 ? 14.205 -8.771 -9.228 1.00 87.56 100 VAL A O 1
ATOM 758 N N . LEU A 1 101 ? 12.858 -8.338 -7.491 1.00 88.06 101 LEU A N 1
ATOM 759 C CA . LEU A 1 101 ? 11.941 -9.446 -7.799 1.00 88.06 101 LEU A CA 1
ATOM 760 C C . LEU A 1 101 ? 11.229 -9.260 -9.142 1.00 88.06 101 LEU A C 1
ATOM 762 O O . LEU A 1 101 ? 11.082 -10.214 -9.905 1.00 88.06 101 LEU A O 1
ATOM 766 N N . LEU A 1 102 ? 10.797 -8.038 -9.457 1.00 91.31 102 LEU A N 1
ATOM 767 C CA . LEU A 1 102 ? 10.208 -7.741 -10.761 1.00 91.31 102 LEU A CA 1
ATOM 768 C C . LEU A 1 102 ? 11.201 -8.004 -11.896 1.00 91.31 102 LEU A C 1
ATOM 770 O O . LEU A 1 102 ? 10.793 -8.564 -12.910 1.00 91.31 102 LEU A O 1
ATOM 774 N N . ALA A 1 103 ? 12.484 -7.679 -11.720 1.00 89.50 103 ALA A N 1
ATOM 775 C CA . ALA A 1 103 ? 13.522 -7.999 -12.697 1.00 89.50 103 ALA A CA 1
ATOM 776 C C . ALA A 1 103 ? 13.670 -9.511 -12.903 1.00 89.50 103 ALA A C 1
ATOM 778 O O . ALA A 1 103 ? 13.681 -9.982 -14.037 1.00 89.50 103 ALA A O 1
ATOM 779 N N . TYR A 1 104 ? 13.697 -10.280 -11.814 1.00 87.12 104 TYR A N 1
ATOM 780 C CA . TYR A 1 104 ? 13.790 -11.739 -11.865 1.00 87.12 104 TYR A CA 1
ATOM 781 C C . TYR A 1 104 ? 12.626 -12.386 -12.615 1.00 87.12 104 TYR A C 1
ATOM 783 O O . TYR A 1 104 ? 12.814 -13.227 -13.494 1.00 87.12 104 TYR A O 1
ATOM 791 N N . TRP A 1 105 ? 11.405 -11.942 -12.323 1.00 92.00 105 TRP A N 1
ATOM 792 C CA . TRP A 1 105 ? 10.198 -12.421 -12.993 1.00 92.00 105 TRP A CA 1
ATOM 793 C C . TRP A 1 105 ? 9.902 -11.693 -14.310 1.00 92.00 105 TRP A C 1
ATOM 795 O O . TRP A 1 105 ? 8.791 -11.818 -14.830 1.00 92.00 105 TRP A O 1
ATOM 805 N N . HIS A 1 106 ? 10.862 -10.938 -14.859 1.00 88.69 106 HIS A N 1
ATOM 806 C CA . HIS A 1 106 ? 10.752 -10.244 -16.149 1.00 88.69 106 HIS A CA 1
ATOM 807 C C . HIS A 1 106 ? 9.509 -9.334 -16.251 1.00 88.69 106 HIS A C 1
ATOM 809 O O . HIS A 1 106 ? 8.840 -9.239 -17.282 1.00 88.69 106 HIS A O 1
ATOM 815 N N . GLY A 1 107 ? 9.142 -8.696 -15.138 1.00 89.19 107 GLY A N 1
ATOM 816 C CA . GLY A 1 107 ? 7.985 -7.810 -15.019 1.00 89.19 107 GLY A CA 1
ATOM 817 C C . GLY A 1 107 ? 6.655 -8.527 -14.758 1.00 89.19 107 GLY A C 1
ATOM 818 O O . GLY A 1 107 ? 5.611 -7.871 -14.715 1.00 89.19 107 GLY A O 1
ATOM 819 N N . ASN A 1 108 ? 6.645 -9.851 -14.553 1.00 93.50 108 ASN A N 1
ATOM 820 C CA . ASN A 1 108 ? 5.432 -10.592 -14.206 1.00 93.50 108 ASN A CA 1
ATOM 821 C C . ASN A 1 108 ? 5.014 -10.345 -12.747 1.00 93.50 108 ASN A C 1
ATOM 823 O O . ASN A 1 108 ? 5.327 -11.107 -11.831 1.00 93.50 108 ASN A O 1
ATOM 827 N N . ALA A 1 109 ? 4.227 -9.290 -12.553 1.00 92.94 109 ALA A N 1
ATOM 828 C CA . ALA A 1 109 ? 3.721 -8.870 -11.252 1.00 92.94 109 ALA A CA 1
ATOM 829 C C . ALA A 1 109 ? 2.889 -9.946 -10.522 1.00 92.94 109 ALA A C 1
ATOM 831 O O . ALA A 1 109 ? 2.915 -10.018 -9.296 1.00 92.94 109 ALA A O 1
ATOM 832 N N . SER A 1 110 ? 2.176 -10.808 -11.253 1.00 93.31 110 SER A N 1
ATOM 833 C CA . SER A 1 110 ? 1.383 -11.878 -10.629 1.00 93.31 110 SER A CA 1
ATOM 834 C C . SER A 1 110 ? 2.268 -13.003 -10.094 1.00 93.31 110 SER A C 1
ATOM 836 O O . SER A 1 110 ? 1.945 -13.601 -9.071 1.00 93.31 110 SER A O 1
ATOM 838 N N . ALA A 1 111 ? 3.390 -13.295 -10.760 1.00 91.12 111 ALA A N 1
ATOM 839 C CA . ALA A 1 111 ? 4.369 -14.257 -10.263 1.00 91.12 111 ALA A CA 1
ATOM 840 C C . ALA A 1 111 ? 5.074 -13.740 -9.003 1.00 91.12 111 ALA A C 1
ATOM 842 O O . ALA A 1 111 ? 5.125 -14.464 -8.013 1.00 91.12 111 ALA A O 1
ATOM 843 N N . VAL A 1 112 ? 5.482 -12.465 -8.997 1.00 91.62 112 VAL A N 1
ATOM 844 C CA . VAL A 1 112 ? 6.027 -11.801 -7.800 1.00 91.62 112 VAL A CA 1
ATOM 845 C C . VAL A 1 112 ? 5.029 -11.855 -6.644 1.00 91.62 112 VAL A C 1
ATOM 847 O O . VAL A 1 112 ? 5.393 -12.210 -5.530 1.00 91.62 112 VAL A O 1
ATOM 850 N N . HIS A 1 113 ? 3.752 -11.555 -6.895 1.00 92.94 113 HIS A N 1
ATOM 851 C CA . HIS A 1 113 ? 2.736 -11.603 -5.845 1.00 92.94 113 HIS A CA 1
ATOM 852 C C . HIS A 1 113 ? 2.540 -13.016 -5.271 1.00 92.94 113 HIS A C 1
ATOM 854 O O . HIS A 1 113 ? 2.425 -13.163 -4.056 1.00 92.94 113 HIS A O 1
ATOM 860 N N . ARG A 1 114 ? 2.552 -14.058 -6.117 1.00 91.44 114 ARG A N 1
ATOM 861 C CA . ARG A 1 114 ? 2.515 -15.455 -5.648 1.00 91.44 114 ARG A CA 1
ATOM 862 C C . ARG A 1 114 ? 3.726 -15.788 -4.783 1.00 91.44 114 ARG A C 1
ATOM 864 O O . ARG A 1 114 ? 3.550 -16.339 -3.705 1.00 91.44 114 ARG A O 1
ATOM 871 N N . GLU A 1 115 ? 4.915 -15.374 -5.202 1.00 89.94 115 GLU A N 1
ATOM 872 C CA . GLU A 1 115 ? 6.144 -15.595 -4.442 1.00 89.94 115 GLU A CA 1
ATOM 873 C C . GLU A 1 115 ? 6.135 -14.859 -3.090 1.00 89.94 115 GLU A C 1
ATOM 875 O O . GLU A 1 115 ? 6.550 -15.419 -2.080 1.00 89.94 115 GLU A O 1
ATOM 880 N N . LEU A 1 116 ? 5.603 -13.633 -3.030 1.00 90.62 116 LEU A N 1
ATOM 881 C CA . LEU A 1 116 ? 5.410 -12.903 -1.770 1.00 90.62 116 LEU A CA 1
ATOM 882 C C . LEU A 1 116 ? 4.438 -13.636 -0.831 1.00 90.62 116 LEU A C 1
ATOM 884 O O . LEU A 1 116 ? 4.682 -13.699 0.371 1.00 90.62 116 LEU A O 1
ATOM 888 N N . LEU A 1 117 ? 3.366 -14.228 -1.368 1.00 89.62 117 LEU A N 1
ATOM 889 C CA . LEU A 1 117 ? 2.439 -15.057 -0.590 1.00 89.62 117 LEU A CA 1
ATOM 890 C C . LEU A 1 117 ? 3.069 -16.377 -0.131 1.00 89.62 117 LEU A C 1
ATOM 892 O O . LEU A 1 117 ? 2.744 -16.855 0.953 1.00 89.62 117 LEU A O 1
ATOM 896 N N . ASP A 1 118 ? 3.918 -16.996 -0.952 1.00 87.06 118 ASP A N 1
ATOM 897 C CA . ASP A 1 118 ? 4.666 -18.199 -0.576 1.00 87.06 118 ASP A CA 1
ATOM 898 C C . ASP A 1 118 ? 5.663 -17.880 0.548 1.00 87.06 118 ASP A C 1
ATOM 900 O O . ASP A 1 118 ? 5.722 -18.606 1.538 1.00 87.06 118 ASP A O 1
ATOM 904 N N . ARG A 1 119 ? 6.371 -16.746 0.457 1.00 84.88 119 ARG A N 1
ATOM 905 C CA . ARG A 1 119 ? 7.276 -16.258 1.509 1.00 84.88 119 ARG A CA 1
ATOM 906 C C . ARG A 1 119 ? 6.553 -15.944 2.808 1.00 84.88 119 ARG A C 1
ATOM 908 O O . ARG A 1 119 ? 7.019 -16.359 3.858 1.00 84.88 119 ARG A O 1
ATOM 915 N N . ALA A 1 120 ? 5.411 -15.263 2.750 1.00 84.94 120 ALA A N 1
ATOM 916 C CA . ALA A 1 120 ? 4.622 -14.977 3.945 1.00 84.94 120 ALA A CA 1
ATOM 917 C C . ALA A 1 120 ? 4.095 -16.255 4.620 1.00 84.94 120 ALA A C 1
ATOM 919 O O . ALA A 1 120 ? 3.981 -16.298 5.837 1.00 84.94 120 ALA A O 1
ATOM 920 N N . ARG A 1 121 ? 3.816 -17.315 3.845 1.00 82.88 121 ARG A N 1
ATOM 921 C CA . ARG A 1 121 ? 3.452 -18.639 4.383 1.00 82.88 121 ARG A CA 1
ATOM 922 C C . ARG A 1 121 ? 4.633 -19.385 5.004 1.00 82.88 121 ARG A C 1
ATOM 924 O O . ARG A 1 121 ? 4.434 -20.138 5.947 1.00 82.88 121 ARG A O 1
ATOM 931 N N . GLN A 1 122 ? 5.827 -19.220 4.442 1.00 77.62 122 GLN A N 1
ATOM 932 C CA . GLN A 1 122 ? 7.057 -19.870 4.908 1.00 77.62 122 GLN A CA 1
ATOM 933 C C . GLN A 1 122 ? 7.764 -19.084 6.017 1.00 77.62 122 GLN A C 1
ATOM 935 O O . GLN A 1 122 ? 8.669 -19.621 6.653 1.00 77.62 122 GLN A O 1
ATOM 940 N N . ALA A 1 123 ? 7.377 -17.826 6.240 1.00 70.69 123 ALA A N 1
ATOM 941 C CA . ALA A 1 123 ? 7.903 -17.011 7.316 1.00 70.69 123 ALA A CA 1
ATOM 942 C C . ALA A 1 123 ? 7.594 -17.699 8.656 1.00 70.69 123 ALA A C 1
ATOM 944 O O . ALA A 1 123 ? 6.420 -17.932 8.961 1.00 70.69 123 ALA A O 1
ATOM 945 N N . PRO A 1 124 ? 8.613 -18.045 9.461 1.00 60.06 124 PRO A N 1
ATOM 946 C CA . PRO A 1 124 ? 8.364 -18.502 10.817 1.00 60.06 124 PRO A CA 1
ATOM 947 C C . PRO A 1 124 ? 7.624 -17.386 11.566 1.00 60.06 124 PRO A C 1
ATOM 949 O O . PRO A 1 124 ? 7.983 -16.212 11.438 1.00 60.06 124 PRO A O 1
ATOM 952 N N . ALA A 1 125 ? 6.576 -17.746 12.320 1.00 50.16 125 ALA A N 1
ATOM 953 C CA . ALA A 1 125 ? 5.898 -16.831 13.242 1.00 50.16 125 ALA A CA 1
ATOM 954 C C . ALA A 1 125 ? 6.954 -16.048 14.037 1.00 50.16 125 ALA A C 1
ATOM 956 O O . ALA A 1 125 ? 7.974 -16.660 14.365 1.00 50.16 125 ALA A O 1
ATOM 957 N N . PRO A 1 126 ? 6.758 -14.742 14.317 1.00 47.91 126 PRO A N 1
ATOM 958 C CA . PRO A 1 126 ? 7.803 -13.892 14.875 1.00 47.91 126 PRO A CA 1
ATOM 959 C C . PRO A 1 126 ? 8.371 -14.565 16.119 1.00 47.91 126 PRO A C 1
ATOM 961 O O . PRO A 1 126 ? 7.722 -14.620 17.165 1.00 47.91 126 PRO A O 1
ATOM 964 N N . ALA A 1 127 ? 9.561 -15.145 15.966 1.00 40.00 127 ALA A N 1
ATOM 965 C CA . ALA A 1 127 ? 10.273 -15.757 17.057 1.00 40.00 127 ALA A CA 1
ATOM 966 C C . ALA A 1 127 ? 10.612 -14.606 17.995 1.00 40.00 127 ALA A C 1
ATOM 968 O O . ALA A 1 127 ? 11.451 -13.756 17.701 1.00 40.00 127 ALA A O 1
ATOM 969 N N . ILE A 1 128 ? 9.902 -14.554 19.116 1.00 46.06 128 ILE A N 1
ATOM 970 C CA . ILE A 1 128 ? 10.414 -13.946 20.331 1.00 46.06 128 ILE A CA 1
ATOM 971 C C . ILE A 1 128 ? 11.664 -14.769 20.640 1.00 46.06 128 ILE A C 1
ATOM 973 O O . ILE A 1 128 ? 11.560 -15.833 21.240 1.00 46.06 128 ILE A O 1
ATOM 977 N N . SER A 1 129 ? 12.819 -14.366 20.117 1.00 37.91 129 SER A N 1
ATOM 978 C CA . SER A 1 129 ? 14.082 -15.015 20.445 1.00 37.91 129 SER A CA 1
ATOM 979 C C . SER A 1 129 ? 14.444 -14.630 21.878 1.00 37.91 129 SER A C 1
ATOM 981 O O . SER A 1 129 ? 14.736 -13.455 22.112 1.00 37.91 129 SER A O 1
ATOM 983 N N . PRO A 1 130 ? 14.468 -15.556 22.854 1.00 42.25 130 PRO A N 1
ATOM 984 C CA . PRO A 1 130 ? 15.391 -15.396 23.962 1.00 42.25 130 PRO A CA 1
ATOM 985 C C . PRO A 1 130 ? 16.812 -15.495 23.389 1.00 42.25 130 PRO A C 1
ATOM 987 O O . PRO A 1 130 ? 17.109 -16.381 22.585 1.00 42.25 130 PRO A O 1
ATOM 990 N N . SER A 1 131 ? 17.663 -14.539 23.752 1.00 31.91 131 SER A N 1
ATOM 991 C CA . SER A 1 131 ? 19.083 -14.503 23.399 1.00 31.91 131 SER A CA 1
ATOM 992 C C . SER A 1 131 ? 19.765 -15.858 23.638 1.00 31.91 131 SER A C 1
ATOM 994 O O . SER A 1 131 ? 19.519 -16.465 24.684 1.00 31.91 131 SER A O 1
ATOM 996 N N . PRO A 1 132 ? 20.652 -16.332 22.744 1.00 48.41 132 PRO A N 1
ATOM 997 C CA . PRO A 1 132 ? 21.527 -17.444 23.083 1.00 48.41 132 PRO A CA 1
ATOM 998 C C . PRO A 1 132 ? 22.639 -16.944 24.024 1.00 48.41 132 PRO A C 1
ATOM 1000 O O . PRO A 1 132 ? 23.146 -15.835 23.815 1.00 48.41 132 PRO A O 1
ATOM 1003 N N . PRO A 1 133 ? 23.034 -17.709 25.057 1.00 40.03 133 PRO A N 1
ATOM 1004 C CA . PRO A 1 133 ? 24.269 -17.434 25.770 1.00 40.03 133 PRO A CA 1
ATOM 1005 C C . PRO A 1 133 ? 25.473 -17.835 24.910 1.00 40.03 133 PRO A C 1
ATOM 1007 O O . PRO A 1 133 ? 25.402 -18.742 24.079 1.00 40.03 133 PRO A O 1
ATOM 1010 N N . ALA A 1 134 ? 26.549 -17.086 25.118 1.00 44.78 134 ALA A N 1
ATOM 1011 C CA . ALA A 1 134 ? 27.846 -17.241 24.495 1.00 44.78 134 ALA A CA 1
ATOM 1012 C C . ALA A 1 134 ? 28.570 -18.535 24.921 1.00 44.78 134 ALA A C 1
ATOM 1014 O O . ALA A 1 134 ? 28.142 -19.233 25.840 1.00 44.78 134 ALA A O 1
ATOM 1015 N N . ASP A 1 135 ? 29.704 -18.742 24.249 1.00 35.16 135 ASP A N 1
ATOM 1016 C CA . ASP A 1 135 ? 30.845 -19.598 24.591 1.00 35.16 135 ASP A CA 1
ATOM 1017 C C . ASP A 1 135 ? 30.827 -21.029 24.027 1.00 35.16 135 ASP A C 1
ATOM 1019 O O . ASP A 1 135 ? 30.137 -21.926 24.505 1.00 35.16 135 ASP A O 1
ATOM 1023 N N . THR A 1 136 ? 31.680 -21.289 23.032 1.00 38.38 136 THR A N 1
ATOM 1024 C CA . THR A 1 136 ? 32.984 -21.932 23.290 1.00 38.38 136 THR A CA 1
ATOM 1025 C C . THR A 1 136 ? 33.842 -22.001 22.027 1.00 38.38 136 THR A C 1
ATOM 1027 O O . THR A 1 136 ? 33.373 -22.321 20.935 1.00 38.38 136 THR A O 1
ATOM 1030 N N . ASP A 1 137 ? 35.119 -21.686 22.227 1.00 37.34 137 ASP A N 1
ATOM 1031 C CA . ASP A 1 137 ? 36.230 -21.846 21.298 1.00 37.34 137 ASP A CA 1
ATOM 1032 C C . ASP A 1 137 ? 36.430 -23.315 20.902 1.00 37.34 137 ASP A C 1
ATOM 1034 O O . ASP A 1 137 ? 36.351 -24.209 21.746 1.00 37.34 137 ASP A O 1
ATOM 1038 N N . THR A 1 138 ? 36.768 -23.579 19.639 1.00 39.56 138 THR A N 1
ATOM 1039 C CA . THR A 1 138 ? 37.545 -24.765 19.244 1.00 39.56 138 THR A CA 1
ATOM 1040 C C . THR A 1 138 ? 38.268 -24.466 17.934 1.00 39.56 138 THR A C 1
ATOM 1042 O O . THR A 1 138 ? 37.657 -24.404 16.866 1.00 39.56 138 THR A O 1
ATOM 1045 N N . ASP A 1 139 ? 39.583 -24.293 18.041 1.00 32.69 139 ASP A N 1
ATOM 1046 C CA . ASP A 1 139 ? 40.533 -24.350 16.935 1.00 32.69 139 ASP A CA 1
ATOM 1047 C C . ASP A 1 139 ? 40.576 -25.764 16.333 1.00 32.69 139 ASP A C 1
ATOM 1049 O O . ASP A 1 139 ? 40.684 -26.748 17.066 1.00 32.69 139 ASP A O 1
ATOM 1053 N N . ALA A 1 140 ? 40.571 -25.872 15.002 1.00 35.59 140 ALA A N 1
ATOM 1054 C CA . ALA A 1 140 ? 41.160 -27.013 14.301 1.00 35.59 140 ALA A CA 1
ATOM 1055 C C . ALA A 1 140 ? 41.504 -26.656 12.845 1.00 35.59 140 ALA A C 1
ATOM 1057 O O . ALA A 1 140 ? 40.639 -26.366 12.018 1.00 35.59 140 ALA A O 1
ATOM 1058 N N . ASP A 1 141 ? 42.805 -26.712 12.579 1.00 27.38 141 ASP A N 1
ATOM 1059 C CA . ASP A 1 141 ? 43.497 -26.682 11.293 1.00 27.38 141 ASP A CA 1
ATOM 1060 C C . ASP A 1 141 ? 42.964 -27.716 10.282 1.00 27.38 141 ASP A C 1
ATOM 1062 O O . ASP A 1 141 ? 42.667 -28.849 10.660 1.00 27.38 141 ASP A O 1
ATOM 1066 N N . ALA A 1 142 ? 42.954 -27.363 8.989 1.00 32.22 142 ALA A N 1
ATOM 1067 C CA . ALA A 1 142 ? 43.489 -28.197 7.898 1.00 32.22 142 ALA A CA 1
ATOM 1068 C C . ALA A 1 142 ? 43.234 -27.561 6.519 1.00 32.22 142 ALA A C 1
ATOM 1070 O O . ALA A 1 142 ? 42.110 -27.467 6.026 1.00 32.22 142 ALA A O 1
ATOM 1071 N N . SER A 1 143 ? 44.333 -27.197 5.862 1.00 36.66 143 SER A N 1
ATOM 1072 C CA . SER A 1 143 ? 44.397 -26.874 4.438 1.00 36.66 143 SER A CA 1
ATOM 1073 C C . SER A 1 143 ? 44.143 -28.108 3.564 1.00 36.66 143 SER A C 1
ATOM 1075 O O . SER A 1 143 ? 44.718 -29.166 3.810 1.00 36.66 143 SER A O 1
ATOM 1077 N N . ALA A 1 144 ? 43.392 -27.945 2.472 1.00 33.75 144 ALA A N 1
ATOM 1078 C CA . ALA A 1 144 ? 43.465 -28.832 1.311 1.00 33.75 144 ALA A CA 1
ATOM 1079 C C . ALA A 1 144 ? 43.131 -28.065 0.019 1.00 33.75 144 ALA A C 1
ATOM 1081 O O . ALA A 1 144 ? 41.972 -27.851 -0.331 1.00 33.75 144 ALA A O 1
ATOM 1082 N N . SER A 1 145 ? 44.183 -27.662 -0.694 1.00 35.06 145 SER A N 1
ATOM 1083 C CA . SER A 1 145 ? 44.136 -27.255 -2.100 1.00 35.06 145 SER A CA 1
ATOM 1084 C C . SER A 1 145 ? 43.935 -28.486 -2.994 1.00 35.06 145 SER A C 1
ATOM 1086 O O . SER A 1 145 ? 44.688 -29.451 -2.893 1.00 35.06 145 SER A O 1
ATOM 1088 N N . GLY A 1 146 ? 42.958 -28.437 -3.904 1.00 34.09 146 GLY A N 1
ATOM 1089 C CA . GLY A 1 146 ? 42.690 -29.455 -4.930 1.00 34.09 146 GLY A CA 1
ATOM 1090 C C . GLY A 1 146 ? 41.677 -28.940 -5.967 1.00 34.09 146 GLY A C 1
ATOM 1091 O O . GLY A 1 146 ? 40.898 -28.051 -5.640 1.00 34.09 146 GLY A O 1
ATOM 1092 N N . PRO A 1 147 ? 41.724 -29.399 -7.231 1.00 43.97 147 PRO A N 1
ATOM 1093 C CA . PRO A 1 147 ? 41.668 -28.523 -8.402 1.00 43.97 147 PRO A CA 1
ATOM 1094 C C . PRO A 1 147 ? 40.262 -28.114 -8.860 1.00 43.97 147 PRO A C 1
ATOM 1096 O O . PRO A 1 147 ? 39.261 -28.775 -8.599 1.00 43.97 147 PRO A O 1
ATOM 1099 N N . ALA A 1 148 ? 40.243 -27.007 -9.604 1.00 46.34 148 ALA A N 1
ATOM 1100 C CA . ALA A 1 148 ? 39.083 -26.356 -10.196 1.00 46.34 148 ALA A CA 1
ATOM 1101 C C . ALA A 1 148 ? 38.164 -27.323 -10.971 1.00 46.34 148 ALA A C 1
ATOM 1103 O O . ALA A 1 148 ? 38.464 -27.740 -12.090 1.00 46.34 148 ALA A O 1
ATOM 1104 N N . ALA A 1 149 ? 37.007 -27.615 -10.376 1.00 42.34 149 ALA A N 1
ATOM 1105 C CA . ALA A 1 149 ? 35.833 -28.168 -11.040 1.00 42.34 149 ALA A CA 1
ATOM 1106 C C . ALA A 1 149 ? 34.878 -27.019 -11.436 1.00 42.34 149 ALA A C 1
ATOM 1108 O O . ALA A 1 149 ? 34.856 -25.983 -10.765 1.00 42.34 149 ALA A O 1
ATOM 1109 N N . PRO A 1 150 ? 34.106 -27.157 -12.531 1.00 44.00 150 PRO A N 1
ATOM 1110 C CA . PRO A 1 150 ? 33.337 -26.060 -13.111 1.00 44.00 150 PRO A CA 1
ATOM 1111 C C . PRO A 1 150 ? 32.283 -25.538 -12.132 1.00 44.00 150 PRO A C 1
ATOM 1113 O O . PRO A 1 150 ? 31.530 -26.312 -11.542 1.00 44.00 150 PRO A O 1
ATOM 1116 N N . SER A 1 151 ? 32.244 -24.213 -11.981 1.00 48.22 151 SER A N 1
ATOM 1117 C CA . SER A 1 151 ? 31.400 -23.484 -11.036 1.00 48.22 151 SER A CA 1
ATOM 1118 C C . SER A 1 151 ? 29.966 -24.034 -10.981 1.00 48.22 151 SER A C 1
ATOM 1120 O O . SER A 1 151 ? 29.306 -24.112 -12.025 1.00 48.22 151 SER A O 1
ATOM 1122 N N . PRO A 1 152 ? 29.440 -24.388 -9.793 1.00 46.62 152 PRO A N 1
ATOM 1123 C CA . PRO A 1 152 ? 28.052 -24.795 -9.666 1.00 46.62 152 PRO A CA 1
ATOM 1124 C C . PRO A 1 152 ? 27.157 -23.621 -10.067 1.00 46.62 152 PRO A C 1
ATOM 1126 O O . PRO A 1 152 ? 27.404 -22.473 -9.691 1.00 46.62 152 PRO A O 1
ATOM 1129 N N . ARG A 1 153 ? 26.106 -23.906 -10.846 1.00 41.34 153 ARG A N 1
ATOM 1130 C CA . ARG A 1 153 ? 25.032 -22.939 -11.113 1.00 41.34 153 ARG A CA 1
ATOM 1131 C C . ARG A 1 153 ? 24.621 -22.292 -9.785 1.00 41.34 153 ARG A C 1
ATOM 1133 O O . ARG A 1 153 ? 24.433 -23.031 -8.814 1.00 41.34 153 ARG A O 1
ATOM 1140 N N . PRO A 1 154 ? 24.463 -20.959 -9.725 1.00 46.84 154 PRO A N 1
ATOM 1141 C CA . PRO A 1 154 ? 24.033 -20.313 -8.497 1.00 46.84 154 PRO A CA 1
ATOM 1142 C C . PRO A 1 154 ? 22.712 -20.945 -8.026 1.00 46.84 154 PRO A C 1
ATOM 1144 O O . PRO A 1 154 ? 21.880 -21.317 -8.866 1.00 46.84 154 PRO A O 1
ATOM 1147 N N . PRO A 1 155 ? 22.506 -21.110 -6.705 1.00 49.66 155 PRO A N 1
ATOM 1148 C CA . PRO A 1 155 ? 21.251 -21.634 -6.185 1.00 49.66 155 PRO A CA 1
ATOM 1149 C C . PRO A 1 155 ? 20.101 -20.780 -6.721 1.00 49.66 155 PRO A C 1
ATOM 1151 O O . PRO A 1 155 ? 20.257 -19.572 -6.901 1.00 49.66 155 PRO A O 1
ATOM 1154 N N . ARG A 1 156 ? 18.919 -21.379 -6.922 1.00 49.94 156 ARG A N 1
ATOM 1155 C CA . ARG A 1 156 ? 17.692 -20.670 -7.355 1.00 49.94 156 ARG A CA 1
ATOM 1156 C C . ARG A 1 156 ? 17.368 -19.416 -6.519 1.00 49.94 156 ARG A C 1
ATOM 1158 O O . ARG A 1 156 ? 16.577 -18.593 -6.964 1.00 49.94 156 ARG A O 1
ATOM 1165 N N . ASN A 1 157 ? 18.006 -19.274 -5.353 1.00 51.81 157 ASN A N 1
ATOM 1166 C CA . ASN A 1 157 ? 17.871 -18.169 -4.415 1.00 51.81 157 ASN A CA 1
ATOM 1167 C C . ASN A 1 157 ? 18.783 -16.952 -4.666 1.00 51.81 157 ASN A C 1
ATOM 1169 O O . ASN A 1 157 ? 18.678 -15.960 -3.942 1.00 51.81 157 ASN A O 1
ATOM 1173 N N . ALA A 1 158 ? 19.690 -17.015 -5.640 1.00 48.00 158 ALA A N 1
ATOM 1174 C CA . ALA A 1 158 ? 20.582 -15.913 -5.977 1.00 48.00 158 ALA A CA 1
ATOM 1175 C C . ALA A 1 158 ? 20.051 -15.166 -7.208 1.00 48.00 158 ALA A C 1
ATOM 1177 O O . ALA A 1 158 ? 19.980 -15.711 -8.311 1.00 48.00 158 ALA A O 1
ATOM 1178 N N . LEU A 1 159 ? 19.664 -13.907 -7.007 1.00 53.44 159 LEU A N 1
ATOM 1179 C CA . LEU A 1 159 ? 19.279 -12.999 -8.082 1.00 53.44 159 LEU A CA 1
ATOM 1180 C C . LEU A 1 159 ? 20.521 -12.555 -8.873 1.00 53.44 159 LEU A C 1
ATOM 1182 O O . LEU A 1 159 ? 21.570 -12.301 -8.269 1.00 53.44 159 LEU A O 1
ATOM 1186 N N . PRO A 1 160 ? 20.424 -12.385 -10.203 1.00 43.59 160 PRO A N 1
ATOM 1187 C CA . PRO A 1 160 ? 21.467 -11.708 -10.961 1.00 43.59 160 PRO A CA 1
ATOM 1188 C C . PRO A 1 160 ? 21.563 -10.255 -10.465 1.00 43.59 160 PRO A C 1
ATOM 1190 O O . PRO A 1 160 ? 20.611 -9.489 -10.590 1.00 43.59 160 PRO A O 1
ATOM 1193 N N . GLY A 1 161 ? 22.690 -9.904 -9.839 1.00 53.91 161 GLY A N 1
ATOM 1194 C CA . GLY A 1 161 ? 22.890 -8.615 -9.161 1.00 53.91 161 GLY A CA 1
ATOM 1195 C C . GLY A 1 161 ? 23.332 -8.714 -7.695 1.00 53.91 161 GLY A C 1
ATOM 1196 O O . GLY A 1 161 ? 23.557 -7.684 -7.072 1.00 53.91 161 GLY A O 1
ATOM 1197 N N . GLY A 1 162 ? 23.478 -9.922 -7.135 1.00 47.41 162 GLY A N 1
ATOM 1198 C CA . GLY A 1 162 ? 24.140 -10.133 -5.838 1.00 47.41 162 GLY A CA 1
ATOM 1199 C C . GLY A 1 162 ? 23.290 -9.845 -4.595 1.00 47.41 162 GLY A C 1
ATOM 1200 O O . GLY A 1 162 ? 23.733 -10.137 -3.489 1.00 47.41 162 GLY A O 1
ATOM 1201 N N . ALA A 1 163 ? 22.062 -9.340 -4.744 1.00 48.38 163 ALA A N 1
ATOM 1202 C CA . ALA A 1 163 ? 21.122 -9.264 -3.630 1.00 48.38 163 ALA A CA 1
ATOM 1203 C C . ALA A 1 163 ? 20.579 -10.676 -3.325 1.00 48.38 163 ALA A C 1
ATOM 1205 O O . ALA A 1 163 ? 19.975 -11.298 -4.207 1.00 48.38 163 ALA A O 1
ATOM 1206 N N . PRO A 1 164 ? 20.774 -11.221 -2.111 1.00 57.56 164 PRO A N 1
ATOM 1207 C CA . PRO A 1 164 ? 20.144 -12.483 -1.749 1.00 57.56 164 PRO A CA 1
ATOM 1208 C C . PRO A 1 164 ? 18.622 -12.292 -1.753 1.00 57.56 164 PRO A C 1
ATOM 1210 O O . PRO A 1 164 ? 18.136 -11.255 -1.311 1.00 57.56 164 PRO A O 1
ATOM 1213 N N . LEU A 1 165 ? 17.837 -13.290 -2.186 1.00 53.88 165 LEU A N 1
ATOM 1214 C CA . LEU A 1 165 ? 16.365 -13.225 -2.079 1.00 53.88 165 LEU A CA 1
ATOM 1215 C C . LEU A 1 165 ? 15.879 -12.987 -0.634 1.00 53.88 165 LEU A C 1
ATOM 1217 O O . LEU A 1 165 ? 14.754 -12.536 -0.437 1.00 53.88 165 LEU A O 1
ATOM 1221 N N . ALA A 1 166 ? 16.730 -13.261 0.361 1.00 61.28 166 ALA A N 1
ATOM 1222 C CA . ALA A 1 166 ? 16.513 -12.941 1.771 1.00 61.28 166 ALA A CA 1
ATOM 1223 C C . ALA A 1 166 ? 16.524 -11.431 2.088 1.00 61.28 166 ALA A C 1
ATOM 1225 O O . ALA A 1 166 ? 16.015 -11.037 3.129 1.00 61.28 166 ALA A O 1
ATOM 1226 N N . ALA A 1 167 ? 17.081 -10.586 1.213 1.00 63.44 167 ALA A N 1
ATOM 1227 C CA . ALA A 1 167 ? 17.074 -9.132 1.373 1.00 63.44 167 ALA A CA 1
ATOM 1228 C C . ALA A 1 167 ? 15.718 -8.501 1.021 1.00 63.44 167 ALA A C 1
ATOM 1230 O O . ALA A 1 167 ? 15.489 -7.338 1.341 1.00 63.44 167 ALA A O 1
ATOM 1231 N N . VAL A 1 168 ? 14.810 -9.241 0.368 1.00 65.69 168 VAL A N 1
ATOM 1232 C CA . VAL A 1 168 ? 13.452 -8.745 0.126 1.00 65.69 168 VAL A CA 1
ATOM 1233 C C . VAL A 1 168 ? 12.689 -8.743 1.451 1.00 65.69 168 VAL A C 1
ATOM 1235 O O . VAL A 1 168 ? 12.564 -9.807 2.064 1.00 65.69 168 VAL A O 1
ATOM 1238 N N . PRO A 1 169 ? 12.137 -7.597 1.888 1.00 69.38 169 PRO A N 1
ATOM 1239 C CA . PRO A 1 169 ? 11.411 -7.528 3.145 1.00 69.38 169 PRO A CA 1
ATOM 1240 C C . PRO A 1 169 ? 10.196 -8.461 3.115 1.00 69.38 169 PRO A C 1
ATOM 1242 O O . PRO A 1 169 ? 9.408 -8.456 2.162 1.00 69.38 169 PRO A O 1
ATOM 1245 N N . LEU A 1 170 ? 10.028 -9.250 4.179 1.00 75.12 170 LEU A N 1
ATOM 1246 C CA . LEU A 1 170 ? 8.788 -9.981 4.423 1.00 75.12 170 LEU A CA 1
ATOM 1247 C C . LEU A 1 170 ? 7.671 -8.959 4.648 1.00 75.12 170 LEU A C 1
ATOM 1249 O O . LEU A 1 170 ? 7.701 -8.182 5.600 1.00 75.12 170 LEU A O 1
ATOM 1253 N N . LEU A 1 171 ? 6.701 -8.934 3.735 1.00 78.25 171 LEU A N 1
ATOM 1254 C CA . LEU A 1 171 ? 5.549 -8.048 3.834 1.00 78.25 171 LEU A CA 1
ATOM 1255 C C . LEU A 1 171 ? 4.494 -8.702 4.724 1.00 78.25 171 LEU A C 1
ATOM 1257 O O . LEU A 1 171 ? 3.859 -9.669 4.307 1.00 78.25 171 LEU A O 1
ATOM 1261 N N . ASP A 1 172 ? 4.283 -8.148 5.915 1.00 74.00 172 ASP A N 1
ATOM 1262 C CA . ASP A 1 172 ? 3.187 -8.542 6.798 1.00 74.00 172 ASP A CA 1
ATOM 1263 C C . ASP A 1 172 ? 2.318 -7.318 7.164 1.00 74.00 172 ASP A C 1
ATOM 1265 O O . ASP 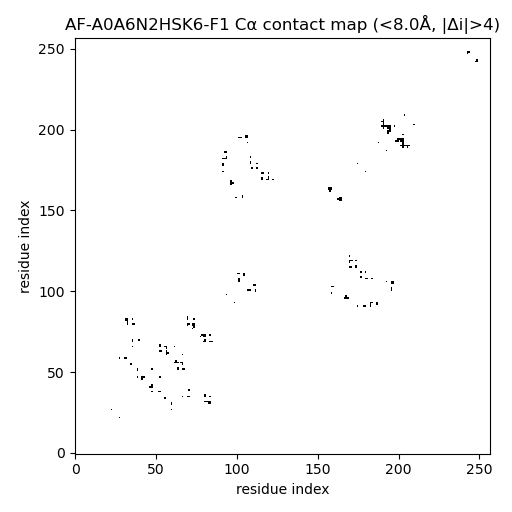A 1 172 ? 2.785 -6.424 7.876 1.00 74.00 172 ASP A O 1
ATOM 1269 N N . PRO A 1 173 ? 1.072 -7.209 6.656 1.00 81.25 173 PRO A N 1
ATOM 1270 C CA . PRO A 1 173 ? 0.382 -8.145 5.763 1.00 81.25 173 PRO A CA 1
ATOM 1271 C C . PRO A 1 173 ? 0.783 -7.983 4.285 1.00 81.25 173 PRO A C 1
ATOM 1273 O O . PRO A 1 173 ? 1.000 -6.869 3.799 1.00 81.25 173 PRO A O 1
ATOM 1276 N N . VAL A 1 174 ? 0.775 -9.086 3.526 1.00 86.06 174 VAL A N 1
ATOM 1277 C CA . VAL A 1 174 ? 0.943 -9.041 2.062 1.00 86.06 174 VAL A CA 1
ATOM 1278 C C . VAL A 1 174 ? -0.234 -8.271 1.436 1.00 86.06 174 VAL A C 1
ATOM 1280 O O . VAL A 1 174 ? -1.395 -8.602 1.701 1.00 86.06 174 VAL A O 1
ATOM 1283 N N . PRO A 1 175 ? 0.011 -7.253 0.586 1.00 89.94 175 PRO A N 1
ATOM 1284 C CA . PRO A 1 175 ? -1.061 -6.512 -0.072 1.00 89.94 175 PRO A CA 1
ATOM 1285 C C . PRO A 1 175 ? -1.834 -7.413 -1.037 1.00 89.94 175 PRO A C 1
ATOM 1287 O O . PRO A 1 175 ? -1.269 -8.317 -1.644 1.00 89.94 175 PRO A O 1
ATOM 1290 N N . SER A 1 176 ? -3.116 -7.125 -1.262 1.00 91.44 176 SER A N 1
ATOM 1291 C CA . SER A 1 176 ? -3.883 -7.831 -2.294 1.00 91.44 176 SER A CA 1
ATOM 1292 C C . SER A 1 176 ? -3.279 -7.623 -3.691 1.00 91.44 176 SER A C 1
ATOM 1294 O O . SER A 1 176 ? -2.702 -6.569 -3.976 1.00 91.44 176 SER A O 1
ATOM 1296 N N . LEU A 1 177 ? -3.478 -8.589 -4.598 1.00 94.06 177 LEU A N 1
ATOM 1297 C CA . LEU A 1 177 ? -2.992 -8.500 -5.982 1.00 94.06 177 LEU A CA 1
ATOM 1298 C C . LEU A 1 177 ? -3.405 -7.187 -6.663 1.00 94.06 177 LEU A C 1
ATOM 1300 O O . LEU A 1 177 ? -2.600 -6.551 -7.335 1.00 94.06 177 LEU A O 1
ATOM 1304 N N . ALA A 1 178 ? -4.647 -6.739 -6.462 1.00 93.56 178 ALA A N 1
ATOM 1305 C CA . ALA A 1 178 ? -5.135 -5.486 -7.036 1.00 93.56 178 ALA A CA 1
ATOM 1306 C C . ALA A 1 178 ? -4.365 -4.259 -6.514 1.00 93.56 178 ALA A C 1
ATOM 1308 O O . ALA A 1 178 ? -4.044 -3.356 -7.293 1.00 93.56 178 ALA A O 1
ATOM 1309 N N . THR A 1 179 ? -4.041 -4.233 -5.218 1.00 92.69 179 THR A N 1
ATOM 1310 C CA . THR A 1 179 ? -3.220 -3.182 -4.600 1.00 92.69 179 THR A CA 1
ATOM 1311 C C . THR A 1 179 ? -1.796 -3.220 -5.142 1.00 92.69 179 THR A C 1
ATOM 1313 O O . THR A 1 179 ? -1.266 -2.175 -5.518 1.00 92.69 179 THR A O 1
ATOM 1316 N N . PHE A 1 180 ? -1.216 -4.414 -5.281 1.00 93.62 180 PHE A N 1
ATOM 1317 C CA . PHE A 1 180 ? 0.109 -4.605 -5.868 1.00 93.62 180 PHE A CA 1
ATOM 1318 C C . PHE A 1 180 ? 0.164 -4.114 -7.323 1.00 93.62 180 PHE A C 1
ATOM 1320 O O . PHE A 1 180 ? 0.989 -3.275 -7.667 1.00 93.62 180 PHE A O 1
ATOM 1327 N N . LEU A 1 181 ? -0.779 -4.535 -8.173 1.00 94.31 181 LEU A N 1
ATOM 1328 C CA . LEU A 1 181 ? -0.867 -4.094 -9.572 1.00 94.31 181 LEU A CA 1
ATOM 1329 C C . LEU A 1 181 ? -1.135 -2.589 -9.710 1.00 94.31 181 LEU A C 1
ATOM 1331 O O . LEU A 1 181 ? -0.750 -1.969 -10.704 1.00 94.31 181 LEU A O 1
ATOM 1335 N N . ARG A 1 182 ? -1.829 -1.976 -8.745 1.00 92.31 182 ARG A N 1
ATOM 1336 C CA . ARG A 1 182 ? -2.020 -0.522 -8.706 1.00 92.31 182 ARG A CA 1
ATOM 1337 C C . ARG A 1 182 ? -0.717 0.196 -8.354 1.00 92.31 182 ARG A C 1
ATOM 1339 O O . ARG A 1 182 ? -0.396 1.164 -9.033 1.00 92.31 182 ARG A O 1
ATOM 1346 N N . ALA A 1 183 ? 0.030 -0.296 -7.368 1.00 92.75 183 ALA A N 1
ATOM 1347 C CA . ALA A 1 183 ? 1.343 0.243 -7.022 1.00 92.75 183 ALA A CA 1
ATOM 1348 C C . ALA A 1 183 ? 2.338 0.090 -8.181 1.00 92.75 183 ALA A C 1
ATOM 1350 O O . ALA A 1 183 ? 2.943 1.074 -8.578 1.00 92.75 183 ALA A O 1
ATOM 1351 N N . VAL A 1 184 ? 2.397 -1.078 -8.835 1.00 93.62 184 VAL A N 1
ATOM 1352 C CA . VAL A 1 184 ? 3.244 -1.308 -10.024 1.00 93.62 184 VAL A CA 1
ATOM 1353 C C . VAL A 1 184 ? 2.948 -0.310 -11.146 1.00 93.62 184 VAL A C 1
ATOM 1355 O O . VAL A 1 184 ? 3.863 0.197 -11.783 1.00 93.62 184 VAL A O 1
ATOM 1358 N N . ARG A 1 185 ? 1.672 -0.004 -11.407 1.00 91.50 185 ARG A N 1
ATOM 1359 C CA . ARG A 1 185 ? 1.298 0.973 -12.445 1.00 91.50 185 ARG A CA 1
ATOM 1360 C C . ARG A 1 185 ? 1.618 2.419 -12.073 1.00 91.50 185 ARG A C 1
ATOM 1362 O O . ARG A 1 185 ? 1.781 3.229 -12.976 1.00 91.50 185 ARG A O 1
ATOM 1369 N N . ARG A 1 186 ? 1.628 2.741 -10.779 1.00 90.44 186 ARG A N 1
ATOM 1370 C CA . ARG A 1 186 ? 1.876 4.091 -10.264 1.00 90.44 186 ARG A CA 1
ATOM 1371 C C . ARG A 1 186 ? 3.372 4.375 -10.119 1.00 90.44 186 ARG A C 1
ATOM 1373 O O . ARG A 1 186 ? 3.809 5.453 -10.493 1.00 90.44 186 ARG A O 1
ATOM 1380 N N . ASP A 1 187 ? 4.120 3.419 -9.573 1.00 89.44 187 ASP A N 1
ATOM 1381 C CA . ASP A 1 187 ? 5.506 3.606 -9.122 1.00 89.44 187 ASP A CA 1
ATOM 1382 C C . ASP A 1 187 ? 6.544 3.246 -10.184 1.00 89.44 187 ASP A C 1
ATOM 1384 O O . ASP A 1 187 ? 7.716 3.582 -10.020 1.00 89.44 187 ASP A O 1
ATOM 1388 N N . LEU A 1 188 ? 6.135 2.546 -11.250 1.00 90.00 188 LEU A N 1
ATOM 1389 C CA . LEU A 1 188 ? 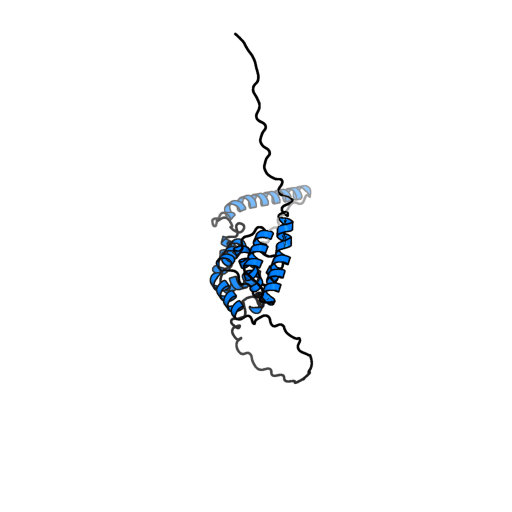7.004 2.239 -12.378 1.00 90.00 188 LEU A CA 1
ATOM 1390 C C . LEU A 1 188 ? 6.559 2.958 -13.642 1.00 90.00 188 LEU A C 1
ATOM 1392 O O . LEU A 1 188 ? 5.410 2.869 -14.087 1.00 90.00 188 LEU A O 1
ATOM 1396 N N . THR A 1 189 ? 7.532 3.591 -14.277 1.00 87.88 189 THR A N 1
ATOM 1397 C CA . THR A 1 189 ? 7.398 4.195 -15.597 1.00 87.88 189 THR A CA 1
ATOM 1398 C C . THR A 1 189 ? 7.123 3.135 -16.671 1.00 87.88 189 THR A C 1
ATOM 1400 O O . THR A 1 189 ? 7.308 1.927 -16.485 1.00 87.88 189 THR A O 1
ATOM 1403 N N . ALA A 1 190 ? 6.642 3.571 -17.838 1.00 86.69 190 ALA A N 1
ATOM 1404 C CA . ALA A 1 190 ? 6.488 2.678 -18.988 1.00 86.69 190 ALA A CA 1
ATOM 1405 C C . ALA A 1 190 ? 7.841 2.087 -19.434 1.00 86.69 190 ALA A C 1
ATOM 1407 O O . ALA A 1 190 ? 7.909 0.890 -19.705 1.00 86.69 190 ALA A O 1
ATOM 1408 N N . GLY A 1 191 ? 8.909 2.895 -19.406 1.00 86.44 191 GLY A N 1
ATOM 1409 C CA . GLY A 1 191 ? 10.273 2.471 -19.727 1.00 86.44 191 GLY A CA 1
ATOM 1410 C C . GLY A 1 191 ? 10.809 1.395 -18.785 1.00 86.44 191 GLY A C 1
ATOM 1411 O O . GLY A 1 191 ? 11.306 0.378 -19.258 1.00 86.44 191 GLY A O 1
ATOM 1412 N N . GLU A 1 192 ? 10.633 1.545 -17.469 1.00 89.62 192 GLU A N 1
ATOM 1413 C CA . GLU A 1 192 ? 11.029 0.514 -16.492 1.00 89.62 192 GLU A CA 1
ATOM 1414 C C . GLU A 1 192 ? 10.240 -0.790 -16.683 1.00 89.62 192 GLU A C 1
ATOM 1416 O O . GLU A 1 192 ? 10.797 -1.882 -16.629 1.00 89.62 192 GLU A O 1
ATOM 1421 N N . ARG A 1 193 ? 8.935 -0.714 -16.964 1.00 92.75 193 ARG A N 1
ATOM 1422 C CA . ARG A 1 193 ? 8.140 -1.927 -17.224 1.00 92.75 193 ARG A CA 1
ATOM 1423 C C . ARG A 1 193 ? 8.561 -2.626 -18.517 1.00 92.75 193 ARG A C 1
ATOM 1425 O O . ARG A 1 193 ? 8.597 -3.855 -18.564 1.00 92.75 193 ARG A O 1
ATOM 1432 N N . ALA A 1 194 ? 8.887 -1.857 -19.553 1.00 90.00 194 ALA A N 1
ATOM 1433 C CA . ALA A 1 194 ? 9.418 -2.389 -20.800 1.00 90.00 194 ALA A CA 1
ATOM 1434 C C . ALA A 1 194 ? 10.815 -2.998 -20.607 1.00 90.00 194 ALA A C 1
ATOM 1436 O O . ALA A 1 194 ? 11.102 -4.044 -21.194 1.00 90.00 194 ALA A O 1
ATOM 1437 N N . SER A 1 195 ? 11.642 -2.401 -19.742 1.00 89.06 195 SER A N 1
ATOM 1438 C CA . SER A 1 195 ? 12.996 -2.878 -19.457 1.00 89.06 195 SER A CA 1
ATOM 1439 C C . SER A 1 195 ? 12.997 -4.277 -18.851 1.00 89.06 195 SER A C 1
ATOM 1441 O O . SER A 1 195 ? 13.770 -5.127 -19.288 1.00 89.06 195 SER A O 1
ATOM 1443 N N . TYR A 1 196 ? 12.077 -4.564 -17.926 1.00 90.81 196 TYR A N 1
ATOM 1444 C CA . TYR A 1 196 ? 11.976 -5.900 -17.342 1.00 90.81 196 TYR A CA 1
ATOM 1445 C C . TYR A 1 196 ? 11.531 -6.965 -18.340 1.00 90.81 196 TYR A C 1
ATOM 1447 O O . TYR A 1 196 ? 11.967 -8.109 -18.246 1.00 90.81 196 TYR A O 1
ATOM 1455 N N . ARG A 1 197 ? 10.662 -6.610 -19.291 1.00 88.81 197 ARG A N 1
ATOM 1456 C CA . ARG A 1 197 ? 10.068 -7.586 -20.213 1.00 88.81 197 ARG A CA 1
ATOM 1457 C C . ARG A 1 197 ? 10.923 -7.845 -21.450 1.00 88.81 197 ARG A C 1
ATOM 1459 O O . ARG A 1 197 ? 10.967 -8.967 -21.945 1.00 88.81 197 ARG A O 1
ATOM 1466 N N . HIS A 1 198 ? 11.549 -6.799 -21.973 1.00 87.50 198 HIS A N 1
ATOM 1467 C CA . HIS A 1 198 ? 12.193 -6.801 -23.287 1.00 87.50 198 HIS A CA 1
ATOM 1468 C C . HIS A 1 198 ? 13.627 -6.252 -23.243 1.00 87.50 198 HIS A C 1
ATOM 1470 O O . HIS A 1 198 ? 14.270 -6.100 -24.281 1.00 87.50 198 HIS A O 1
ATOM 1476 N N . GLY A 1 199 ? 14.145 -5.967 -22.047 1.00 87.62 199 GLY A N 1
ATOM 1477 C CA . GLY A 1 199 ? 15.503 -5.490 -21.846 1.00 87.62 199 GLY A CA 1
ATOM 1478 C C . GLY A 1 199 ? 15.678 -3.985 -22.091 1.00 87.62 199 GLY A C 1
ATOM 1479 O O . GLY A 1 199 ? 14.729 -3.251 -22.381 1.00 87.62 199 GLY A O 1
ATOM 1480 N N . PRO A 1 200 ? 16.921 -3.490 -21.989 1.00 84.69 200 PRO A N 1
ATOM 1481 C CA . PRO A 1 200 ? 17.217 -2.058 -21.975 1.00 84.69 200 PRO A CA 1
ATOM 1482 C C . PRO A 1 200 ? 16.873 -1.339 -23.287 1.00 84.69 200 PRO A C 1
ATOM 1484 O O . PRO A 1 200 ? 16.573 -0.150 -23.266 1.00 84.69 200 PRO A O 1
ATOM 1487 N N . GLN A 1 201 ? 16.867 -2.033 -24.430 1.00 81.81 201 GLN A N 1
ATOM 1488 C CA . GLN A 1 201 ? 16.467 -1.434 -25.711 1.00 81.81 201 GLN A CA 1
ATOM 1489 C C . GLN A 1 201 ? 14.987 -1.033 -25.724 1.00 81.81 201 GLN A C 1
ATOM 1491 O O . GLN A 1 201 ? 14.639 0.013 -26.262 1.00 81.81 201 GLN A O 1
ATOM 1496 N N . ALA A 1 202 ? 14.121 -1.825 -25.090 1.00 85.25 202 ALA A N 1
ATOM 1497 C CA . ALA A 1 202 ? 12.709 -1.487 -24.976 1.00 85.25 202 ALA A CA 1
ATOM 1498 C C . ALA A 1 202 ? 12.469 -0.332 -23.999 1.00 85.25 202 ALA A C 1
ATOM 1500 O O . ALA A 1 202 ? 11.567 0.467 -24.219 1.00 85.25 202 ALA A O 1
ATOM 1501 N N . ALA A 1 203 ? 13.310 -0.193 -22.968 1.00 84.50 203 ALA A N 1
ATOM 1502 C CA . ALA A 1 203 ? 13.307 0.992 -22.112 1.00 84.50 203 ALA A CA 1
ATOM 1503 C C . ALA A 1 203 ? 13.592 2.260 -22.931 1.00 84.50 203 ALA A C 1
ATOM 1505 O O . ALA A 1 203 ? 12.848 3.231 -22.837 1.00 84.50 203 ALA A O 1
ATOM 1506 N N . ARG A 1 204 ? 14.595 2.199 -23.820 1.00 81.62 204 ARG A N 1
ATOM 1507 C CA . ARG A 1 204 ? 14.980 3.313 -24.703 1.00 81.62 204 ARG A CA 1
ATOM 1508 C C . ARG A 1 204 ? 13.890 3.724 -25.686 1.00 81.62 204 ARG A C 1
ATOM 1510 O O . ARG A 1 204 ? 13.829 4.887 -26.055 1.00 81.62 204 ARG A O 1
ATOM 1517 N N . ALA A 1 205 ? 13.007 2.810 -26.090 1.00 82.75 205 ALA A N 1
ATOM 1518 C CA . ALA A 1 205 ? 11.846 3.169 -26.908 1.00 82.75 205 ALA A CA 1
ATOM 1519 C C . ALA A 1 205 ? 10.871 4.111 -26.172 1.00 82.75 205 ALA A C 1
ATOM 1521 O O . ALA A 1 205 ? 10.081 4.802 -26.810 1.00 82.75 205 ALA A O 1
ATOM 1522 N N . HIS A 1 206 ? 10.934 4.146 -24.838 1.00 79.75 206 HIS A N 1
ATOM 1523 C CA . HIS A 1 206 ? 10.186 5.071 -23.992 1.00 79.75 206 HIS A CA 1
ATOM 1524 C C . HIS A 1 206 ? 11.008 6.296 -23.552 1.00 79.75 206 HIS A C 1
ATOM 1526 O O . HIS A 1 206 ? 10.435 7.208 -22.953 1.00 79.75 206 HIS A O 1
ATOM 1532 N N . ASP A 1 207 ? 12.308 6.356 -23.867 1.00 75.19 207 ASP A N 1
ATOM 1533 C CA . ASP A 1 207 ? 13.146 7.529 -23.612 1.00 75.19 207 ASP A CA 1
ATOM 1534 C C . ASP A 1 207 ? 12.865 8.599 -24.673 1.00 75.19 207 ASP A C 1
ATOM 1536 O O . ASP A 1 207 ? 13.405 8.588 -25.781 1.00 75.19 207 ASP A O 1
ATOM 1540 N N . VAL A 1 208 ? 12.029 9.569 -24.301 1.00 66.94 208 VAL A N 1
ATOM 1541 C CA . VAL A 1 208 ? 11.619 10.701 -25.151 1.00 66.94 208 VAL A CA 1
ATOM 1542 C C . VAL A 1 208 ? 12.825 11.479 -25.711 1.00 66.94 208 VAL A C 1
ATOM 1544 O O . VAL A 1 208 ? 12.749 12.023 -26.808 1.00 66.94 208 VAL A O 1
ATOM 1547 N N . PHE A 1 209 ? 13.961 11.485 -25.005 1.00 52.56 209 PHE A N 1
ATOM 1548 C CA . PHE A 1 209 ? 15.128 12.315 -25.330 1.00 52.56 209 PHE A CA 1
ATOM 1549 C C . PHE A 1 209 ? 16.233 11.624 -26.147 1.00 52.56 209 PHE A C 1
ATOM 1551 O O . PHE A 1 209 ? 17.179 12.291 -26.556 1.00 52.56 209 PHE A O 1
ATOM 1558 N N . ALA A 1 210 ? 16.141 10.316 -26.415 1.00 51.56 210 ALA A N 1
ATOM 1559 C CA . ALA A 1 210 ? 17.185 9.565 -27.132 1.00 51.56 210 ALA A CA 1
ATOM 1560 C C . ALA A 1 210 ? 16.805 9.197 -28.576 1.00 51.56 210 ALA A C 1
ATOM 1562 O O . ALA A 1 210 ? 17.551 8.492 -29.264 1.00 51.56 210 ALA A O 1
ATOM 1563 N N . THR A 1 211 ? 15.658 9.675 -29.063 1.00 53.59 211 THR A N 1
ATOM 1564 C CA . THR A 1 211 ? 15.274 9.469 -30.459 1.00 53.59 211 THR A CA 1
ATOM 1565 C C . THR A 1 211 ? 16.064 10.448 -31.317 1.00 53.59 211 THR A C 1
ATOM 1567 O O . THR A 1 211 ? 15.642 11.585 -31.523 1.00 53.59 211 THR A O 1
ATOM 1570 N N . ARG A 1 212 ? 17.226 10.020 -31.834 1.00 53.91 212 ARG A N 1
ATOM 1571 C CA . ARG A 1 212 ? 17.820 10.709 -32.987 1.00 53.91 212 ARG A CA 1
ATOM 1572 C C . ARG A 1 212 ? 16.721 10.751 -34.055 1.00 53.91 212 ARG A C 1
ATOM 1574 O O . ARG A 1 212 ? 16.159 9.683 -34.334 1.00 53.91 212 ARG A O 1
ATOM 1581 N N . PRO A 1 213 ? 16.365 11.924 -34.611 1.00 55.88 213 PRO A N 1
ATOM 1582 C CA . PRO A 1 213 ? 15.418 11.964 -35.713 1.00 55.88 213 PRO A CA 1
ATOM 1583 C C . PRO A 1 213 ? 15.873 10.960 -36.770 1.00 55.88 213 PRO A C 1
ATOM 1585 O O . PRO A 1 213 ? 17.073 10.731 -36.949 1.00 55.88 213 PRO A O 1
ATOM 1588 N N . ARG A 1 214 ? 14.919 10.276 -37.404 1.00 57.84 214 ARG A N 1
ATOM 1589 C CA . ARG A 1 214 ? 15.232 9.343 -38.487 1.00 57.84 214 ARG A CA 1
ATOM 1590 C C . ARG A 1 214 ? 15.788 10.153 -39.648 1.00 57.84 214 ARG A C 1
ATOM 1592 O O . ARG A 1 214 ? 15.029 10.638 -40.477 1.00 57.84 214 ARG A O 1
ATOM 1599 N N . THR A 1 215 ? 17.103 10.277 -39.672 1.00 60.00 215 THR A N 1
ATOM 1600 C CA . THR A 1 215 ? 17.835 10.946 -40.730 1.00 60.00 215 THR A CA 1
ATOM 1601 C C . THR A 1 215 ? 18.182 9.935 -41.816 1.00 60.00 215 THR A C 1
ATOM 1603 O O . THR A 1 215 ? 18.457 8.761 -41.536 1.00 60.00 215 THR A O 1
ATOM 1606 N N . TRP A 1 216 ? 18.120 10.341 -43.082 1.00 67.56 216 TRP A N 1
ATOM 1607 C CA . TRP A 1 216 ? 18.608 9.494 -44.171 1.00 67.56 216 TRP A CA 1
ATOM 1608 C C . TRP A 1 216 ? 20.141 9.529 -44.215 1.00 67.56 216 TRP A C 1
ATOM 1610 O O . TRP A 1 216 ? 20.777 10.445 -43.694 1.00 67.56 216 TRP A O 1
ATOM 1620 N N . ARG A 1 217 ? 20.757 8.525 -44.859 1.00 54.75 217 ARG A N 1
ATOM 1621 C CA . ARG A 1 217 ? 22.219 8.280 -44.871 1.00 54.75 217 ARG A CA 1
ATOM 1622 C C . ARG A 1 217 ? 23.070 9.481 -45.354 1.00 54.75 217 ARG A C 1
ATOM 1624 O O . ARG A 1 217 ? 24.269 9.491 -45.103 1.00 54.75 217 ARG A O 1
ATOM 1631 N N . ASN A 1 218 ? 22.448 10.506 -45.943 1.00 63.34 218 ASN A N 1
ATOM 1632 C CA . ASN A 1 218 ? 23.097 11.696 -46.504 1.00 63.34 218 ASN A CA 1
ATOM 1633 C C . ASN A 1 218 ? 22.749 13.033 -45.818 1.00 63.34 218 ASN A C 1
ATOM 1635 O O . ASN A 1 218 ? 23.211 14.067 -46.278 1.00 63.34 218 ASN A O 1
ATOM 1639 N N . GLU A 1 219 ? 21.982 13.060 -44.727 1.00 61.31 219 GLU A N 1
ATOM 1640 C CA . GLU A 1 219 ? 21.545 14.337 -44.125 1.00 61.31 219 GLU A CA 1
ATOM 1641 C C . GLU A 1 219 ? 22.707 15.194 -43.586 1.00 61.31 219 GLU A C 1
ATOM 1643 O O . GLU A 1 219 ? 22.715 16.411 -43.731 1.00 61.31 219 GLU A O 1
ATOM 1648 N N . VAL A 1 220 ? 23.742 14.555 -43.032 1.00 52.62 220 VAL A N 1
ATOM 1649 C CA . VAL A 1 220 ? 24.958 15.243 -42.555 1.00 52.62 220 VAL A CA 1
ATOM 1650 C C . VAL A 1 220 ? 25.842 15.712 -43.721 1.00 52.62 220 VAL A C 1
ATOM 1652 O O . VAL A 1 220 ? 26.538 16.715 -43.600 1.00 52.62 220 VAL A O 1
ATOM 1655 N N . TRP A 1 221 ? 25.781 15.038 -44.875 1.00 53.91 221 TRP A N 1
ATOM 1656 C CA . TRP A 1 221 ? 26.628 15.354 -46.029 1.00 53.91 221 TRP A CA 1
ATOM 1657 C C . TRP A 1 221 ? 26.235 16.662 -46.726 1.00 53.91 221 TRP A C 1
ATOM 1659 O O . TRP A 1 221 ? 27.122 17.337 -47.241 1.00 53.91 221 TRP A O 1
ATOM 1669 N N . GLU A 1 222 ? 24.957 17.055 -46.709 1.00 53.53 222 GLU A N 1
ATOM 1670 C CA . GLU A 1 222 ? 24.515 18.326 -47.310 1.00 53.53 222 GLU A CA 1
ATOM 1671 C C . GLU A 1 222 ? 24.746 19.543 -46.400 1.00 53.53 222 GLU A C 1
ATOM 1673 O O . GLU A 1 222 ? 25.015 20.638 -46.892 1.00 53.53 222 GLU A O 1
ATOM 1678 N N . ALA A 1 223 ? 24.714 19.370 -45.075 1.00 51.12 223 ALA A N 1
ATOM 1679 C CA . ALA A 1 223 ? 24.924 20.478 -44.141 1.00 51.12 223 ALA A CA 1
ATOM 1680 C C . ALA A 1 223 ? 26.415 20.812 -43.917 1.00 51.12 223 ALA A C 1
ATOM 1682 O O . ALA A 1 223 ? 26.759 21.986 -43.760 1.00 51.12 223 ALA A O 1
ATOM 1683 N N . ASP A 1 224 ? 27.313 19.817 -43.941 1.00 59.81 224 ASP A N 1
ATOM 1684 C CA . ASP A 1 224 ? 28.717 20.017 -43.551 1.00 59.81 224 ASP A CA 1
ATOM 1685 C C . ASP A 1 224 ? 29.627 20.545 -44.669 1.00 59.81 224 ASP A C 1
ATOM 1687 O O . ASP A 1 224 ? 30.565 21.282 -44.375 1.00 59.81 224 ASP A O 1
ATOM 1691 N N . HIS A 1 225 ? 29.400 20.238 -45.952 1.00 66.44 225 HIS A N 1
ATOM 1692 C CA . HIS A 1 225 ? 30.383 20.606 -46.989 1.00 66.44 225 HIS A CA 1
ATOM 1693 C C . HIS A 1 225 ? 30.403 22.113 -47.306 1.00 66.44 225 HIS A C 1
ATOM 1695 O O . HIS A 1 225 ? 31.473 22.691 -47.514 1.00 66.44 225 HIS A O 1
ATOM 1701 N N . VAL A 1 226 ? 29.242 22.775 -47.280 1.00 70.31 226 VAL A N 1
ATOM 1702 C CA . VAL A 1 226 ? 29.148 24.234 -47.449 1.00 70.31 226 VAL A CA 1
ATOM 1703 C C . VAL A 1 226 ? 29.729 24.949 -46.226 1.00 70.31 226 VAL A C 1
ATOM 1705 O O . VAL A 1 226 ? 30.516 25.884 -46.374 1.00 70.31 226 VAL A O 1
ATOM 1708 N N . GLN A 1 227 ? 29.411 24.478 -45.017 1.00 71.75 227 GLN A N 1
ATOM 1709 C CA . GLN A 1 227 ? 29.917 25.072 -43.775 1.00 71.75 227 GLN A CA 1
ATOM 1710 C C . GLN A 1 227 ? 31.425 24.843 -43.590 1.00 71.75 227 GLN A C 1
ATOM 1712 O O . GLN A 1 227 ? 32.138 25.754 -43.171 1.00 71.75 227 GLN A O 1
ATOM 1717 N N . ALA A 1 228 ? 31.949 23.679 -43.984 1.00 70.56 228 ALA A N 1
ATOM 1718 C CA . ALA A 1 228 ? 33.382 23.395 -43.975 1.00 70.56 228 ALA A CA 1
ATOM 1719 C C . ALA A 1 228 ? 34.158 24.318 -44.930 1.00 70.56 228 ALA A C 1
ATOM 1721 O O . ALA A 1 228 ? 35.212 24.836 -44.553 1.00 70.56 228 ALA A O 1
ATOM 1722 N N . LEU A 1 229 ? 33.625 24.585 -46.131 1.00 74.75 229 LEU A N 1
ATOM 1723 C CA . LEU A 1 229 ? 34.215 25.543 -47.073 1.00 74.75 229 LEU A CA 1
ATOM 1724 C C . LEU A 1 229 ? 34.200 26.975 -46.522 1.00 74.75 229 LEU A C 1
ATOM 1726 O O . LEU A 1 229 ? 35.208 27.674 -46.622 1.00 74.75 229 LEU A O 1
ATOM 1730 N N . LEU A 1 230 ? 33.102 27.395 -45.889 1.00 80.56 230 LEU A N 1
ATOM 1731 C CA . LEU A 1 230 ? 32.987 28.710 -45.247 1.00 80.56 230 LEU A CA 1
ATOM 1732 C C . LEU A 1 230 ? 33.978 28.884 -44.084 1.00 80.56 230 LEU A C 1
ATOM 1734 O O . LEU A 1 230 ? 34.675 29.898 -44.013 1.00 80.56 230 LEU A O 1
ATOM 1738 N N . CYS A 1 231 ? 34.106 27.887 -43.207 1.00 78.12 231 CYS A N 1
ATOM 1739 C CA . CYS A 1 231 ? 35.074 27.903 -42.107 1.00 78.12 231 CYS A CA 1
ATOM 1740 C C . CYS A 1 231 ? 36.528 27.918 -42.606 1.00 78.12 231 CYS A C 1
ATOM 1742 O O . CYS A 1 231 ? 37.366 28.640 -42.057 1.00 78.12 231 CYS A O 1
ATOM 1744 N N . LEU A 1 232 ? 36.833 27.158 -43.663 1.00 86.38 232 LEU A N 1
ATOM 1745 C CA . LEU A 1 232 ? 38.157 27.148 -44.285 1.00 86.38 232 LEU A CA 1
ATOM 1746 C C . LEU A 1 232 ? 38.485 28.501 -44.926 1.00 86.38 232 LEU A C 1
ATOM 1748 O O . LEU A 1 232 ? 39.583 29.020 -44.723 1.00 86.38 232 LEU A O 1
ATOM 1752 N N . ALA A 1 233 ? 37.545 29.083 -45.675 1.00 87.50 233 ALA A N 1
ATOM 1753 C CA . ALA A 1 233 ? 37.718 30.392 -46.297 1.00 87.50 233 ALA A CA 1
ATOM 1754 C C . ALA A 1 233 ? 37.990 31.473 -45.244 1.00 87.50 233 ALA A C 1
ATOM 1756 O O . ALA A 1 233 ? 38.911 32.271 -45.412 1.00 87.50 233 ALA A O 1
ATOM 1757 N N . ARG A 1 234 ? 37.263 31.439 -44.119 1.00 90.31 234 ARG A N 1
ATOM 1758 C CA . ARG A 1 234 ? 37.459 32.379 -43.011 1.00 90.31 234 ARG A CA 1
ATOM 1759 C C . ARG A 1 234 ? 38.843 32.243 -42.377 1.00 90.31 234 ARG A C 1
ATOM 1761 O O . ARG A 1 234 ? 39.560 33.231 -42.294 1.00 90.31 234 ARG A O 1
ATOM 1768 N N . ARG A 1 235 ? 39.285 31.016 -42.071 1.00 84.25 235 ARG A N 1
ATOM 1769 C CA . ARG A 1 235 ? 40.651 30.775 -41.567 1.00 84.25 235 ARG A CA 1
ATOM 1770 C C . ARG A 1 235 ? 41.738 31.228 -42.541 1.00 84.25 235 ARG A C 1
ATOM 1772 O O . ARG A 1 235 ? 42.760 31.740 -42.102 1.00 84.25 235 ARG A O 1
ATOM 1779 N N . ARG A 1 236 ? 41.553 31.037 -43.851 1.00 87.88 236 ARG A N 1
ATOM 1780 C CA . ARG A 1 236 ? 42.532 31.491 -44.854 1.00 87.88 236 ARG A CA 1
ATOM 1781 C C . ARG A 1 236 ? 42.579 33.011 -44.949 1.00 87.88 236 ARG A C 1
ATOM 1783 O O . ARG A 1 236 ? 43.671 33.552 -45.066 1.00 87.88 236 ARG A O 1
ATOM 1790 N N . ALA A 1 237 ? 41.435 33.685 -44.859 1.00 85.75 237 ALA A N 1
ATOM 1791 C CA . ALA A 1 237 ? 41.383 35.142 -44.805 1.00 85.75 237 ALA A CA 1
ATOM 1792 C C . ALA A 1 237 ? 42.089 35.685 -43.551 1.00 85.75 237 ALA A C 1
ATOM 1794 O O . ALA A 1 237 ? 42.898 36.599 -43.673 1.00 85.75 237 ALA A O 1
ATOM 1795 N N . ASP A 1 238 ? 41.867 35.074 -42.382 1.00 79.38 238 ASP A N 1
ATOM 1796 C CA . ASP A 1 238 ? 42.519 35.473 -41.127 1.00 79.38 238 ASP A CA 1
ATOM 1797 C C . ASP A 1 238 ? 44.045 35.284 -41.188 1.00 79.38 238 ASP A C 1
ATOM 1799 O O . ASP A 1 238 ? 44.804 36.161 -40.778 1.00 79.38 238 ASP A O 1
ATOM 1803 N N . VAL A 1 239 ? 44.510 34.163 -41.756 1.00 79.44 239 VAL A N 1
ATOM 1804 C CA . VAL A 1 239 ? 45.944 33.889 -41.945 1.00 79.44 239 VAL A CA 1
ATOM 1805 C C . VAL A 1 239 ? 46.568 34.854 -42.951 1.00 79.44 239 VAL A C 1
ATOM 1807 O O . VAL A 1 239 ? 47.631 35.395 -42.676 1.00 79.44 239 VAL A O 1
ATOM 1810 N N . LEU A 1 240 ? 45.915 35.120 -44.087 1.00 83.00 240 LEU A N 1
ATOM 1811 C CA . LEU A 1 240 ? 46.408 36.098 -45.061 1.00 83.00 240 LEU A CA 1
ATOM 1812 C C . LEU A 1 240 ? 46.461 37.507 -44.467 1.00 83.00 240 LEU A C 1
ATOM 1814 O O . LEU A 1 240 ? 47.429 38.223 -44.698 1.00 83.00 240 LEU A O 1
ATOM 1818 N N . PHE A 1 241 ? 45.459 37.890 -43.675 1.00 81.50 241 PHE A N 1
ATOM 1819 C CA . PHE A 1 241 ? 45.446 39.172 -42.980 1.00 81.50 241 PHE A CA 1
ATOM 1820 C C . PHE A 1 241 ? 46.592 39.277 -41.964 1.00 81.50 241 PHE A C 1
ATOM 1822 O O . PHE A 1 241 ? 47.283 40.293 -41.930 1.00 81.50 241 PHE A O 1
ATOM 1829 N N . ALA A 1 242 ? 46.849 38.219 -41.188 1.00 73.88 242 ALA A N 1
ATOM 1830 C CA . ALA A 1 242 ? 47.985 38.159 -40.268 1.00 73.88 242 ALA A CA 1
ATOM 1831 C C . ALA A 1 242 ? 49.335 38.219 -41.006 1.00 73.88 242 ALA A C 1
ATOM 1833 O O . ALA A 1 242 ? 50.208 38.997 -40.634 1.00 73.88 242 ALA A O 1
ATOM 1834 N N . MET A 1 243 ? 49.487 37.476 -42.106 1.00 83.38 243 MET A N 1
ATOM 1835 C CA . MET A 1 243 ? 50.702 37.482 -42.930 1.00 83.38 243 MET A CA 1
ATOM 1836 C C . MET A 1 243 ? 50.966 38.848 -43.571 1.00 83.38 243 MET A C 1
ATOM 1838 O O . MET A 1 243 ? 52.109 39.302 -43.593 1.00 83.38 243 MET A O 1
ATOM 1842 N N . LEU A 1 244 ? 49.917 39.533 -44.041 1.00 83.06 244 LEU A N 1
ATOM 1843 C CA . LEU A 1 244 ? 50.020 40.882 -44.601 1.00 83.06 244 LEU A CA 1
ATOM 1844 C C . LEU A 1 244 ? 50.374 41.921 -43.526 1.00 83.06 244 LEU A C 1
ATOM 1846 O O . LEU A 1 244 ? 51.143 42.840 -43.794 1.00 83.06 244 LEU A O 1
ATOM 1850 N N . ARG A 1 245 ? 49.831 41.767 -42.311 1.00 81.12 245 ARG A N 1
ATOM 1851 C CA . ARG A 1 245 ? 50.123 42.633 -41.160 1.00 81.12 245 ARG A CA 1
ATOM 1852 C C . ARG A 1 245 ? 51.569 42.481 -40.683 1.00 81.12 245 ARG A C 1
ATOM 1854 O O . ARG A 1 245 ? 52.206 43.484 -40.379 1.00 81.12 245 ARG A O 1
ATOM 1861 N N . ASP A 1 246 ? 52.066 41.250 -40.625 1.00 74.31 246 ASP A N 1
ATOM 1862 C CA . ASP A 1 246 ? 53.375 40.936 -40.046 1.00 74.31 246 ASP A CA 1
ATOM 1863 C C . ASP A 1 246 ? 54.494 40.836 -41.112 1.00 74.31 246 ASP A C 1
ATOM 1865 O O . ASP A 1 246 ? 55.646 40.562 -40.781 1.00 74.31 246 ASP A O 1
ATOM 1869 N N . GLY A 1 247 ? 54.179 41.071 -42.395 1.00 75.44 247 GLY A N 1
ATOM 1870 C CA . GLY A 1 247 ? 55.143 41.108 -43.507 1.00 75.44 247 GLY A CA 1
ATOM 1871 C C . GLY A 1 247 ? 55.731 39.746 -43.901 1.00 75.44 247 GLY A C 1
ATOM 1872 O O . GLY A 1 247 ? 56.776 39.688 -44.548 1.00 75.44 247 GLY A O 1
ATOM 1873 N N . THR A 1 248 ? 55.086 38.644 -43.514 1.00 71.81 248 THR A N 1
ATOM 1874 C CA . THR A 1 248 ? 55.587 37.279 -43.726 1.00 71.81 248 THR A CA 1
ATOM 1875 C C . THR A 1 248 ? 54.947 36.658 -44.967 1.00 71.81 248 THR A C 1
ATOM 1877 O O . THR A 1 248 ? 53.889 36.040 -44.904 1.00 71.81 248 THR A O 1
ATOM 1880 N N . PHE A 1 249 ? 55.573 36.818 -46.135 1.00 65.94 249 PHE A N 1
ATOM 1881 C CA . PHE A 1 249 ? 55.127 36.128 -47.351 1.00 65.94 249 PHE A CA 1
ATOM 1882 C C . PHE A 1 249 ? 55.589 34.665 -47.346 1.00 65.94 249 PHE A C 1
ATOM 1884 O O . PHE A 1 249 ? 56.729 34.361 -47.000 1.00 65.94 249 PHE A O 1
ATOM 1891 N N . TYR A 1 250 ? 54.700 33.745 -47.731 1.00 61.22 250 TYR A N 1
ATOM 1892 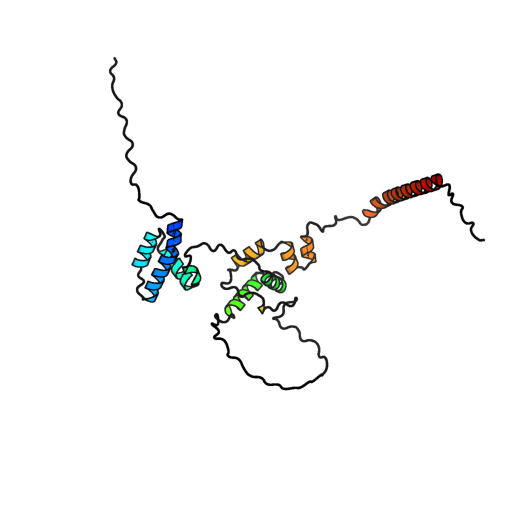C CA . TYR A 1 250 ? 55.062 32.343 -47.935 1.00 61.22 250 TYR A CA 1
ATOM 1893 C C . TYR A 1 250 ? 55.890 32.207 -49.214 1.00 61.22 250 TYR A C 1
ATOM 1895 O O . TYR A 1 250 ? 55.368 32.410 -50.310 1.00 61.22 250 TYR A O 1
ATOM 1903 N N . GLU A 1 251 ? 57.158 31.830 -49.078 1.00 63.56 251 GLU A N 1
ATOM 1904 C CA . GLU A 1 251 ? 58.001 31.452 -50.207 1.00 63.56 251 GLU A CA 1
ATOM 1905 C C . GLU A 1 251 ? 57.916 29.925 -50.392 1.00 63.56 251 GLU A C 1
ATOM 1907 O O . GLU A 1 251 ? 58.282 29.169 -49.482 1.00 63.56 251 GLU A O 1
ATOM 1912 N N . PRO A 1 252 ? 57.359 29.428 -51.512 1.00 65.75 252 PRO A N 1
ATOM 1913 C CA . PRO A 1 252 ? 57.216 27.997 -51.722 1.00 65.75 252 PRO A CA 1
ATOM 1914 C C . PRO A 1 252 ? 58.596 27.350 -51.830 1.00 65.75 252 PRO A C 1
ATOM 1916 O O . PRO A 1 252 ? 59.437 27.762 -52.626 1.00 65.75 252 PRO A O 1
ATOM 1919 N N . ARG A 1 253 ? 58.817 26.292 -51.044 1.00 68.75 253 ARG A N 1
ATOM 1920 C CA . ARG A 1 253 ? 60.029 25.473 -51.144 1.00 68.75 253 ARG A CA 1
ATOM 1921 C C . ARG A 1 253 ? 60.060 24.827 -52.538 1.00 68.75 253 ARG A C 1
ATOM 1923 O O . ARG A 1 253 ? 59.121 24.090 -52.848 1.00 68.75 253 ARG A O 1
ATOM 1930 N N . PRO A 1 254 ? 61.087 25.075 -53.373 1.00 70.62 254 PRO A N 1
ATOM 1931 C CA . PRO A 1 254 ? 61.150 24.470 -54.695 1.00 70.62 254 PRO A CA 1
ATOM 1932 C C . PRO A 1 254 ? 61.240 22.949 -54.553 1.00 70.62 254 PRO A C 1
ATOM 1934 O O . PRO A 1 254 ? 61.931 22.435 -53.670 1.00 70.62 254 PRO A O 1
ATOM 1937 N N . ALA A 1 255 ? 60.497 22.236 -55.397 1.00 63.38 255 ALA A N 1
ATOM 1938 C CA . ALA A 1 255 ? 60.546 20.783 -55.439 1.00 63.38 255 ALA A CA 1
ATOM 1939 C C . ALA A 1 255 ? 61.940 20.341 -55.906 1.00 63.38 255 ALA A C 1
ATOM 1941 O O . ALA A 1 255 ? 62.414 20.786 -56.951 1.00 63.38 255 ALA A O 1
ATOM 1942 N N . SER A 1 256 ? 62.595 19.486 -55.124 1.00 64.44 256 SER A N 1
ATOM 1943 C CA . SER A 1 256 ? 63.852 18.848 -55.511 1.00 64.44 256 SER A CA 1
ATOM 1944 C C . SER A 1 256 ? 63.611 17.993 -56.762 1.00 64.44 256 SER A C 1
ATOM 1946 O O . SER A 1 256 ? 62.747 17.116 -56.719 1.00 64.44 256 SER A O 1
ATOM 1948 N N . SER A 1 257 ? 64.316 18.284 -57.865 1.00 60.97 257 SER A N 1
ATOM 1949 C CA . SER A 1 257 ? 64.376 17.399 -59.047 1.00 60.97 257 SER A CA 1
ATOM 1950 C C . SER A 1 257 ? 65.125 16.110 -58.749 1.00 60.97 257 SER A C 1
ATOM 1952 O O . SER A 1 257 ? 66.062 16.161 -57.920 1.00 60.97 257 SER A O 1
#

pLDDT: mean 73.2, std 19.49, range [27.38, 96.0]

Mean predicted aligned error: 20.08 Å

Nearest PDB structures (foldseek):
  8ea4-assembly1_W  TM=4.747E-01  e=5.732E-01  Scytonema hofmannii
  4fcy-assembly1_A  TM=3.433E-01  e=7.004E-01  Muvirus mu
  4fcy-assembly1_B  TM=3.504E-01  e=8.559E-01  Muvirus mu